Protein AF-A0A2E6ZY36-F1 (afdb_monomer_lite)

Structure (mmCIF, N/CA/C/O backbone):
data_AF-A0A2E6ZY36-F1
#
_entry.id   AF-A0A2E6ZY36-F1
#
loop_
_atom_site.group_PDB
_atom_site.id
_atom_site.type_symbol
_atom_site.label_atom_id
_atom_site.label_alt_id
_atom_site.label_comp_id
_atom_site.label_asym_id
_atom_site.label_entity_id
_atom_site.label_seq_id
_atom_site.pdbx_PDB_ins_code
_atom_site.Cartn_x
_atom_site.Cartn_y
_atom_site.Cartn_z
_atom_site.occupancy
_atom_site.B_iso_or_equiv
_atom_site.auth_seq_id
_atom_site.auth_comp_id
_atom_site.auth_asym_id
_atom_site.auth_atom_id
_atom_site.pdbx_PDB_model_num
ATOM 1 N N . MET A 1 1 ? -19.699 6.845 -15.760 1.00 56.28 1 MET A N 1
ATOM 2 C CA . MET A 1 1 ? -19.419 5.39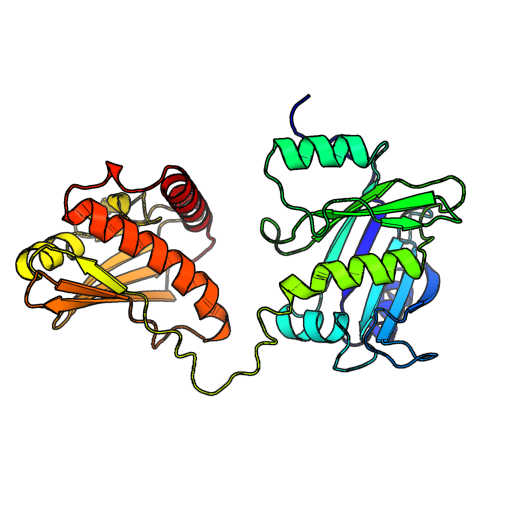9 -15.614 1.00 56.28 1 MET A CA 1
ATOM 3 C C . MET A 1 1 ? -18.779 5.199 -14.251 1.00 56.28 1 MET A C 1
ATOM 5 O O . MET A 1 1 ? -18.124 6.125 -13.799 1.00 56.28 1 MET A O 1
ATOM 9 N N . SER A 1 2 ? -19.031 4.088 -13.564 1.00 78.50 2 SER A N 1
ATOM 10 C CA . SER A 1 2 ? -18.377 3.762 -12.288 1.00 78.50 2 SER A CA 1
ATOM 11 C C . SER A 1 2 ? -17.251 2.755 -12.518 1.00 78.50 2 SER A C 1
ATOM 13 O O . SER A 1 2 ? -17.193 2.137 -13.581 1.00 78.50 2 SER A O 1
ATOM 15 N N . LEU A 1 3 ? -16.396 2.571 -11.509 1.00 86.25 3 LEU A N 1
ATOM 16 C CA . LEU A 1 3 ? -15.510 1.408 -11.393 1.00 86.25 3 LEU A CA 1
ATOM 17 C C . LEU A 1 3 ? -16.273 0.097 -11.714 1.00 86.25 3 LEU A C 1
ATOM 19 O O . LEU A 1 3 ? -17.488 0.038 -11.476 1.00 86.25 3 LEU A O 1
ATOM 23 N N . PRO A 1 4 ? -15.599 -0.952 -12.226 1.00 92.00 4 PRO A N 1
ATOM 24 C CA . PRO A 1 4 ? -14.143 -1.135 -12.332 1.00 92.00 4 PRO A CA 1
ATOM 25 C C . PRO A 1 4 ? -13.473 -0.358 -13.478 1.00 92.00 4 PRO A C 1
ATOM 27 O O . PRO A 1 4 ? -14.119 0.005 -14.460 1.00 92.00 4 PRO A O 1
ATOM 30 N N . LEU A 1 5 ? -12.156 -0.131 -13.363 1.00 94.06 5 LEU A N 1
ATOM 31 C CA . LEU A 1 5 ? -11.350 0.381 -14.477 1.00 94.06 5 LEU A CA 1
ATOM 32 C C . LEU A 1 5 ? -11.315 -0.628 -15.628 1.00 94.06 5 LEU A C 1
ATOM 34 O O . LEU A 1 5 ? -11.238 -1.839 -15.413 1.00 94.06 5 LEU A O 1
ATOM 38 N N . LYS A 1 6 ? -11.293 -0.120 -16.862 1.00 94.44 6 LYS A N 1
ATOM 39 C CA . LYS A 1 6 ? -11.016 -0.934 -18.045 1.00 94.44 6 LYS A CA 1
ATOM 40 C C . LYS A 1 6 ? -9.507 -0.994 -18.273 1.00 94.44 6 LYS A C 1
ATOM 42 O O . LYS A 1 6 ? -8.947 -0.134 -18.946 1.00 94.44 6 LYS A O 1
ATOM 47 N N . LEU A 1 7 ? -8.873 -2.014 -17.706 1.00 96.44 7 LEU A N 1
ATOM 48 C CA . LEU A 1 7 ? -7.453 -2.277 -17.913 1.00 96.44 7 LEU A CA 1
ATOM 49 C C . LEU A 1 7 ? -7.220 -2.982 -19.253 1.00 96.44 7 LEU A C 1
ATOM 51 O O . LEU A 1 7 ? -8.011 -3.827 -19.684 1.00 96.44 7 LEU A O 1
ATOM 55 N N . GLY A 1 8 ? -6.132 -2.606 -19.908 1.00 95.44 8 GLY A N 1
ATOM 56 C CA . GLY A 1 8 ? -5.523 -3.338 -21.003 1.00 95.44 8 GLY A CA 1
ATOM 57 C C . GLY A 1 8 ? -4.640 -4.479 -20.487 1.00 95.44 8 GLY A C 1
ATOM 58 O O . GLY A 1 8 ? -4.797 -4.937 -19.349 1.00 95.44 8 GLY A O 1
ATOM 59 N N . PRO A 1 9 ? -3.724 -4.989 -21.323 1.00 94.44 9 PRO A N 1
ATOM 60 C CA . PRO A 1 9 ? -2.788 -6.012 -20.886 1.00 94.44 9 PRO A CA 1
ATOM 61 C C . PRO A 1 9 ? -1.868 -5.517 -19.758 1.00 94.44 9 PRO A C 1
ATOM 63 O O . PRO A 1 9 ? -1.627 -4.321 -19.600 1.00 94.44 9 PRO A O 1
ATOM 66 N N . LEU A 1 10 ? -1.311 -6.470 -19.003 1.00 95.50 10 LEU A N 1
ATOM 67 C CA . LEU A 1 10 ? -0.110 -6.239 -18.195 1.00 95.50 10 LEU A CA 1
ATOM 68 C C . LEU A 1 10 ? 0.969 -5.633 -19.102 1.00 95.50 10 LEU A C 1
ATOM 70 O O . LEU A 1 10 ? 1.191 -6.186 -20.167 1.00 95.50 10 LEU A O 1
ATOM 74 N N . ASP A 1 11 ? 1.634 -4.557 -18.704 1.00 96.69 11 ASP A N 1
ATOM 75 C CA . ASP A 1 11 ? 2.714 -3.940 -19.486 1.00 96.69 11 ASP A CA 1
ATOM 76 C C . ASP A 1 11 ? 4.080 -4.444 -19.003 1.00 96.69 11 ASP A C 1
ATOM 78 O O . ASP A 1 11 ? 4.848 -5.063 -19.749 1.00 96.69 11 ASP A O 1
ATOM 82 N N . HIS A 1 12 ? 4.345 -4.242 -17.712 1.00 97.50 12 HIS A N 1
ATOM 83 C CA . HIS A 1 12 ? 5.563 -4.674 -17.046 1.00 97.50 12 HIS A CA 1
ATOM 84 C C . HIS A 1 12 ? 5.350 -4.884 -15.546 1.00 97.50 12 HIS A C 1
ATOM 86 O O . HIS A 1 12 ? 4.335 -4.488 -14.972 1.00 97.50 12 HIS A O 1
ATOM 92 N N . TYR A 1 13 ? 6.331 -5.506 -14.901 1.00 97.81 13 TYR A N 1
ATOM 93 C CA . TY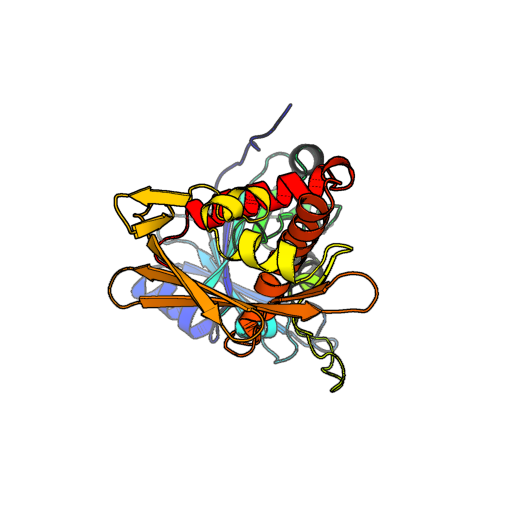R A 1 13 ? 6.475 -5.464 -13.451 1.00 97.81 13 TYR A CA 1
ATOM 94 C C . TYR A 1 13 ? 7.896 -5.043 -13.094 1.00 97.81 13 TYR A C 1
ATOM 96 O O . TYR A 1 13 ? 8.844 -5.326 -13.831 1.00 97.81 13 TYR A O 1
ATOM 104 N N . THR A 1 14 ? 8.035 -4.374 -11.957 1.00 98.44 14 THR A N 1
ATOM 105 C CA . THR A 1 14 ? 9.317 -3.838 -11.502 1.00 98.44 14 THR A CA 1
ATOM 106 C C . THR A 1 14 ? 9.708 -4.469 -10.184 1.00 98.44 14 THR A C 1
ATOM 108 O O . THR A 1 14 ? 8.894 -4.555 -9.263 1.00 98.44 14 THR A O 1
ATOM 111 N N . LEU A 1 15 ? 10.959 -4.904 -10.095 1.00 98.56 15 LEU A N 1
ATOM 112 C CA . LEU A 1 15 ? 11.576 -5.424 -8.885 1.00 98.56 15 LEU A CA 1
ATOM 113 C C . LEU A 1 15 ? 12.537 -4.382 -8.322 1.00 98.56 15 LEU A C 1
ATOM 115 O O . LEU A 1 15 ? 13.289 -3.789 -9.087 1.00 98.56 15 LEU A O 1
ATOM 119 N N . ILE A 1 16 ? 12.564 -4.208 -7.005 1.00 98.12 16 ILE A N 1
ATOM 120 C CA . ILE A 1 16 ? 13.674 -3.540 -6.315 1.00 98.12 16 ILE A CA 1
ATOM 121 C C . ILE A 1 16 ? 14.458 -4.615 -5.565 1.00 98.12 16 ILE A C 1
ATOM 123 O O . ILE A 1 16 ? 13.875 -5.415 -4.830 1.00 98.12 16 ILE A O 1
ATOM 127 N N . VAL A 1 17 ? 15.769 -4.668 -5.797 1.00 97.19 17 VAL A N 1
ATOM 128 C CA . VAL A 1 17 ? 16.670 -5.705 -5.277 1.00 97.19 17 VAL A CA 1
ATOM 129 C C . VAL A 1 17 ? 18.012 -5.109 -4.852 1.00 97.19 17 VAL A C 1
ATOM 131 O O . VAL A 1 17 ? 18.346 -3.989 -5.227 1.00 97.19 17 VAL A O 1
ATOM 134 N N . GLU A 1 18 ? 18.779 -5.877 -4.079 1.00 89.69 18 GLU A N 1
ATOM 135 C CA . GLU A 1 18 ? 20.106 -5.472 -3.594 1.00 89.69 18 GLU A CA 1
ATOM 136 C C . GLU A 1 18 ? 21.182 -5.506 -4.695 1.00 89.69 18 GLU A C 1
ATOM 138 O O . GLU A 1 18 ? 21.993 -4.594 -4.777 1.00 89.69 18 GLU A O 1
ATOM 143 N N . ASP A 1 19 ? 21.164 -6.522 -5.570 1.00 91.56 19 ASP A N 1
ATOM 144 C CA . ASP A 1 19 ? 22.065 -6.642 -6.729 1.00 91.56 19 ASP A CA 1
ATOM 145 C C . ASP A 1 19 ? 21.233 -6.911 -7.994 1.00 91.56 19 ASP A C 1
ATOM 147 O O . ASP A 1 19 ? 20.797 -8.044 -8.272 1.00 91.56 19 ASP A O 1
ATOM 151 N N . ALA A 1 20 ? 20.982 -5.855 -8.774 1.00 95.44 20 ALA A N 1
ATOM 152 C CA . ALA A 1 20 ? 20.201 -5.945 -10.003 1.00 95.44 20 ALA A CA 1
ATOM 153 C C . ALA A 1 20 ? 20.919 -6.775 -11.064 1.00 95.44 20 ALA A C 1
ATOM 155 O O . ALA A 1 20 ? 20.267 -7.474 -11.842 1.00 95.44 20 ALA A O 1
ATOM 156 N N . ARG A 1 21 ? 22.256 -6.765 -11.084 1.00 92.00 21 ARG A N 1
ATOM 157 C CA . ARG A 1 21 ? 23.035 -7.523 -12.063 1.00 92.00 21 ARG A CA 1
ATOM 158 C C . ARG A 1 21 ? 22.962 -9.021 -11.787 1.00 92.00 21 ARG A C 1
ATOM 160 O O . ARG A 1 21 ? 22.796 -9.795 -12.728 1.00 92.00 21 ARG A O 1
ATOM 167 N N . ALA A 1 22 ? 23.109 -9.453 -10.538 1.00 90.31 22 ALA A N 1
ATOM 168 C CA . ALA A 1 22 ? 22.973 -10.856 -10.157 1.00 90.31 22 ALA A CA 1
ATOM 169 C C . ALA A 1 22 ? 21.550 -11.361 -10.406 1.00 90.31 22 ALA A C 1
ATOM 171 O O . ALA A 1 22 ? 21.375 -12.431 -10.993 1.00 90.31 22 ALA A O 1
ATOM 172 N N . THR A 1 23 ? 20.548 -10.558 -10.046 1.00 97.50 23 THR A N 1
ATOM 173 C CA . THR A 1 23 ? 19.139 -10.877 -10.297 1.00 97.50 23 THR A CA 1
ATOM 174 C C . THR A 1 23 ? 18.854 -10.978 -11.797 1.00 97.50 23 THR A C 1
ATOM 176 O O . THR A 1 23 ? 18.216 -11.938 -12.230 1.00 97.50 23 THR A O 1
ATOM 179 N N . ALA A 1 24 ? 19.368 -10.050 -12.612 1.00 95.44 24 ALA A N 1
ATOM 180 C CA . ALA A 1 24 ? 19.223 -10.095 -14.066 1.00 95.44 24 ALA A CA 1
ATOM 181 C C . ALA A 1 24 ? 19.890 -11.335 -14.676 1.00 95.44 24 ALA A C 1
ATOM 183 O O . ALA A 1 24 ? 19.240 -12.043 -15.439 1.00 95.44 24 ALA A O 1
ATOM 184 N N . ARG A 1 25 ? 21.123 -11.676 -14.268 1.00 95.81 25 ARG A N 1
ATOM 185 C CA . ARG A 1 25 ? 21.790 -12.911 -14.723 1.00 95.81 25 ARG A CA 1
ATOM 186 C C . ARG A 1 25 ? 20.964 -14.155 -14.422 1.00 95.81 25 ARG A C 1
ATOM 188 O O . ARG A 1 25 ? 20.845 -15.011 -15.284 1.00 95.81 25 ARG A O 1
ATOM 195 N N . PHE A 1 26 ? 20.363 -14.251 -13.235 1.00 97.38 26 PHE A N 1
ATOM 196 C CA . PHE A 1 26 ? 19.491 -15.381 -12.912 1.00 97.38 26 PHE A CA 1
ATOM 197 C C . PHE A 1 26 ? 18.280 -15.455 -13.856 1.00 97.38 26 PHE A C 1
ATOM 199 O O . PHE A 1 26 ? 17.961 -16.526 -14.371 1.00 97.38 26 PHE A O 1
ATOM 206 N N . HIS A 1 27 ? 17.630 -14.320 -14.130 1.00 97.50 27 HIS A N 1
ATOM 207 C CA . HIS A 1 27 ? 16.517 -14.274 -15.080 1.00 97.50 27 HIS A CA 1
ATOM 208 C C . HIS A 1 27 ? 16.956 -14.696 -16.489 1.00 97.50 27 HIS A C 1
ATOM 210 O O . HIS A 1 27 ? 16.233 -15.431 -17.155 1.00 97.50 27 HIS A O 1
ATOM 216 N N . GLU A 1 28 ? 18.136 -14.272 -16.933 1.00 95.19 28 GLU A N 1
ATOM 217 C CA . GLU A 1 28 ? 18.670 -14.605 -18.254 1.00 95.19 28 GLU A CA 1
ATOM 218 C C . GLU A 1 28 ? 19.086 -16.081 -18.359 1.00 95.19 28 GLU A C 1
ATOM 220 O O . GLU A 1 28 ? 18.610 -16.807 -19.230 1.00 95.19 28 GLU A O 1
ATOM 225 N N . GLU A 1 29 ? 19.943 -16.545 -17.452 1.00 96.75 29 GLU A N 1
ATOM 226 C CA . GLU A 1 29 ? 20.603 -17.852 -17.532 1.00 96.75 29 GLU A CA 1
ATOM 227 C C . GLU A 1 29 ? 19.704 -19.007 -17.078 1.00 96.75 29 GLU A C 1
ATOM 229 O O . GLU A 1 29 ? 19.807 -20.112 -17.611 1.00 96.75 29 GLU A O 1
ATOM 234 N N . VAL A 1 30 ? 18.830 -18.768 -16.094 1.00 97.50 30 VAL A N 1
ATOM 235 C CA . VAL A 1 30 ? 17.992 -19.817 -15.489 1.00 97.50 30 VAL A CA 1
ATOM 236 C C . VAL A 1 30 ? 16.564 -19.757 -16.011 1.00 97.50 30 VAL A C 1
ATOM 238 O O . VAL A 1 30 ? 15.974 -20.798 -16.292 1.00 97.50 30 VAL A O 1
ATOM 241 N N . LEU A 1 31 ? 16.001 -18.553 -16.143 1.00 96.00 31 LEU A N 1
ATOM 242 C CA . LEU A 1 31 ? 14.601 -18.378 -16.540 1.00 96.00 31 LEU A CA 1
ATOM 243 C C . LEU A 1 31 ? 14.422 -18.086 -18.038 1.00 96.00 31 LEU A C 1
ATOM 245 O O . LEU A 1 31 ? 13.289 -18.093 -18.508 1.00 96.00 31 LEU A O 1
ATOM 249 N N . GLY A 1 32 ? 15.502 -17.850 -18.790 1.00 96.94 32 GLY A N 1
ATOM 250 C CA . GLY A 1 32 ? 15.462 -17.622 -20.239 1.00 96.94 32 GLY A CA 1
ATOM 251 C C . GLY A 1 32 ? 14.989 -16.227 -20.662 1.00 96.94 32 GLY A C 1
ATOM 252 O O . GLY A 1 32 ? 14.575 -16.037 -21.807 1.00 96.94 32 GLY A O 1
ATOM 253 N N . PHE A 1 33 ? 15.001 -15.248 -19.754 1.00 97.00 33 PHE A N 1
ATOM 254 C CA . PHE A 1 33 ? 14.676 -13.863 -20.091 1.00 97.00 33 PHE A CA 1
ATOM 255 C C . PHE A 1 33 ? 15.739 -13.288 -21.025 1.00 97.00 33 PHE A C 1
ATOM 257 O O . PHE A 1 33 ? 16.907 -13.670 -20.992 1.00 97.00 33 PHE A O 1
ATOM 264 N N . ARG A 1 34 ? 15.340 -12.335 -21.866 1.00 94.38 34 ARG A N 1
ATOM 265 C CA . ARG A 1 34 ? 16.238 -11.742 -22.861 1.00 94.38 34 ARG A CA 1
ATOM 266 C C . ARG A 1 34 ? 16.555 -10.299 -22.487 1.00 94.38 34 ARG A C 1
ATOM 268 O O . ARG A 1 34 ? 15.619 -9.506 -22.355 1.00 94.38 34 ARG A O 1
ATOM 275 N N . PRO A 1 35 ? 17.833 -9.917 -22.331 1.00 92.44 35 PRO A N 1
ATOM 276 C CA . PRO A 1 35 ? 18.175 -8.547 -21.987 1.00 92.44 35 PRO A CA 1
ATOM 277 C C . PRO A 1 35 ? 17.770 -7.597 -23.112 1.00 92.44 35 PRO A C 1
ATOM 279 O O . PRO A 1 35 ? 18.054 -7.837 -24.283 1.00 92.44 35 PRO A O 1
ATOM 282 N N . SER A 1 36 ? 17.096 -6.505 -22.750 1.00 89.88 36 SER A N 1
ATOM 283 C CA . SER A 1 36 ? 16.666 -5.477 -23.700 1.00 89.88 36 SER A CA 1
ATOM 284 C C . SER A 1 36 ? 17.436 -4.177 -23.514 1.00 89.88 36 SER A C 1
ATOM 286 O O . SER A 1 36 ? 17.870 -3.578 -24.496 1.00 89.88 36 SER A O 1
ATOM 288 N N . ARG A 1 37 ? 17.575 -3.690 -22.275 1.00 89.94 37 ARG A N 1
ATOM 289 C CA . ARG A 1 37 ? 18.269 -2.426 -21.997 1.00 89.94 37 ARG A CA 1
ATOM 290 C C . ARG A 1 37 ? 18.811 -2.388 -20.575 1.00 89.94 37 ARG A C 1
ATOM 292 O O . ARG A 1 37 ? 18.154 -2.855 -19.656 1.00 89.94 37 ARG A O 1
ATOM 299 N N . ILE A 1 38 ? 19.964 -1.749 -20.400 1.00 91.88 38 ILE A N 1
ATOM 300 C CA . ILE A 1 38 ? 20.420 -1.261 -19.097 1.00 91.88 38 ILE A CA 1
ATOM 301 C C . ILE A 1 38 ? 20.266 0.254 -19.093 1.00 91.88 38 ILE A C 1
ATOM 303 O O . ILE A 1 38 ? 20.679 0.921 -20.044 1.00 91.88 38 ILE A O 1
ATOM 307 N N . GLN A 1 39 ? 19.664 0.800 -18.045 1.00 93.06 39 GLN A N 1
ATOM 308 C CA . GLN A 1 39 ? 19.382 2.224 -17.955 1.00 93.06 39 GLN A CA 1
ATOM 309 C C . GLN A 1 39 ? 19.769 2.773 -16.595 1.00 93.06 39 GLN A C 1
ATOM 311 O O . GLN A 1 39 ? 19.306 2.290 -15.566 1.00 93.06 39 GLN A O 1
ATOM 316 N N . LYS A 1 40 ? 20.605 3.810 -16.613 1.00 93.31 40 LYS A N 1
ATOM 317 C CA . LYS A 1 40 ? 20.932 4.591 -15.428 1.00 93.31 40 LYS A CA 1
ATOM 318 C C . LYS A 1 40 ? 20.115 5.873 -15.428 1.00 93.31 40 LYS A C 1
ATOM 320 O O . LYS A 1 40 ? 20.013 6.539 -16.463 1.00 93.31 40 LYS A O 1
ATOM 325 N N . VAL A 1 41 ? 19.536 6.192 -14.282 1.00 94.00 41 VAL A N 1
ATOM 326 C CA . VAL A 1 41 ? 18.699 7.376 -14.086 1.00 94.00 41 VAL A CA 1
ATOM 327 C C . VAL A 1 41 ? 19.231 8.132 -12.876 1.00 94.00 41 VAL A C 1
ATOM 329 O O . VAL A 1 41 ? 19.785 7.536 -11.953 1.00 94.00 41 VAL A O 1
ATOM 332 N N . ASN A 1 42 ? 19.134 9.455 -12.938 1.00 93.62 42 ASN A N 1
ATOM 333 C CA . ASN A 1 42 ? 19.273 10.312 -11.774 1.00 93.62 42 ASN A CA 1
ATOM 334 C C . ASN A 1 42 ? 17.860 10.748 -11.385 1.00 93.62 42 ASN A C 1
ATOM 336 O O . ASN A 1 42 ? 17.251 11.548 -12.096 1.00 93.62 42 ASN A O 1
ATOM 340 N N . ALA A 1 43 ? 17.321 10.143 -10.332 1.00 91.06 43 ALA A N 1
ATOM 341 C CA . ALA A 1 43 ? 15.990 10.418 -9.813 1.00 91.06 43 ALA A CA 1
ATOM 342 C C . ALA A 1 43 ? 15.952 11.682 -8.938 1.00 91.06 43 ALA A C 1
ATOM 344 O O . ALA A 1 43 ? 14.870 12.212 -8.703 1.00 91.06 43 ALA A O 1
ATOM 345 N N . GLY A 1 44 ? 17.112 12.210 -8.532 1.00 86.81 44 GLY A N 1
ATOM 346 C CA . GLY A 1 44 ? 17.233 13.512 -7.873 1.00 86.81 44 GLY A CA 1
ATOM 347 C C . GLY A 1 44 ? 18.240 13.559 -6.727 1.00 86.81 44 GLY A C 1
ATOM 348 O O . GLY A 1 44 ? 18.478 14.636 -6.188 1.00 86.81 44 GLY A O 1
ATOM 349 N N . THR A 1 45 ? 18.839 12.426 -6.351 1.00 88.25 45 THR A N 1
ATOM 350 C CA . THR A 1 45 ? 19.726 12.328 -5.174 1.00 88.25 45 THR A CA 1
ATOM 351 C C . THR A 1 45 ? 21.208 12.257 -5.538 1.00 88.25 45 THR A C 1
ATOM 353 O O . THR A 1 45 ? 22.069 12.537 -4.706 1.00 88.25 45 THR A O 1
ATOM 356 N N . ALA A 1 46 ? 21.535 11.941 -6.794 1.00 87.31 46 ALA A N 1
ATOM 357 C CA . ALA A 1 46 ? 22.908 11.993 -7.285 1.00 87.31 46 ALA A CA 1
ATOM 358 C C . ALA A 1 46 ? 23.278 13.404 -7.794 1.00 87.31 46 ALA A C 1
ATOM 360 O O . ALA A 1 46 ? 22.438 14.092 -8.382 1.00 87.31 46 ALA A O 1
ATOM 361 N N . PRO A 1 47 ? 24.548 13.839 -7.657 1.00 84.31 47 PRO A N 1
ATOM 362 C CA . PRO A 1 47 ? 25.006 15.112 -8.211 1.00 84.31 47 PRO A CA 1
ATOM 363 C C . PRO A 1 47 ? 24.861 15.147 -9.738 1.00 84.31 47 PRO A C 1
ATOM 365 O O . PRO A 1 47 ? 24.774 14.108 -10.397 1.00 84.31 47 PRO A O 1
ATOM 368 N N . THR A 1 48 ? 24.885 16.347 -10.323 1.00 87.38 48 THR A N 1
ATOM 369 C CA . THR A 1 48 ? 24.805 16.541 -11.779 1.00 87.38 48 THR A CA 1
ATOM 370 C C . THR A 1 48 ? 25.818 15.661 -12.520 1.00 87.38 48 THR A C 1
ATOM 372 O O . THR A 1 48 ? 27.020 15.743 -12.275 1.00 87.38 48 THR A O 1
ATOM 375 N N . GLY A 1 49 ? 25.330 14.824 -13.441 1.00 85.50 49 GLY A N 1
ATOM 376 C CA . GLY A 1 49 ? 26.141 13.858 -14.196 1.00 85.50 49 GLY A CA 1
ATOM 377 C C . GLY A 1 49 ? 26.331 12.492 -13.519 1.00 85.50 49 GLY A C 1
ATOM 378 O O . GLY A 1 49 ? 26.847 11.574 -14.154 1.00 85.50 49 GLY A O 1
ATOM 379 N N . GLY A 1 50 ? 25.899 12.340 -12.266 1.00 91.75 50 GLY A N 1
ATOM 380 C CA . GLY A 1 50 ? 25.798 11.066 -11.556 1.00 91.75 50 GLY A CA 1
ATOM 381 C C . GLY A 1 50 ? 24.449 10.372 -11.763 1.00 91.75 50 GLY A C 1
ATOM 382 O O . GLY A 1 50 ? 23.539 10.923 -12.382 1.00 91.75 50 GLY A O 1
ATOM 383 N N . PHE A 1 51 ? 24.332 9.160 -11.218 1.00 93.62 51 PHE A N 1
ATOM 384 C CA . PHE A 1 51 ? 23.132 8.323 -11.256 1.00 93.62 51 PHE A CA 1
ATOM 385 C C . PHE A 1 51 ? 22.917 7.687 -9.883 1.00 93.62 51 PHE A C 1
ATOM 387 O O . PHE A 1 51 ? 23.884 7.252 -9.262 1.00 93.62 51 PHE A O 1
ATOM 394 N N . ASP A 1 52 ? 21.668 7.604 -9.443 1.00 93.88 52 ASP A N 1
ATOM 395 C CA . ASP A 1 52 ? 21.245 6.999 -8.173 1.00 93.88 52 ASP A CA 1
ATOM 396 C C . ASP A 1 52 ? 20.359 5.756 -8.387 1.00 93.88 52 ASP A C 1
ATOM 398 O O . ASP A 1 52 ? 19.974 5.091 -7.427 1.00 93.88 52 ASP A O 1
ATOM 402 N N . MET A 1 53 ? 20.076 5.402 -9.643 1.00 95.75 53 MET A N 1
ATOM 403 C CA . MET A 1 53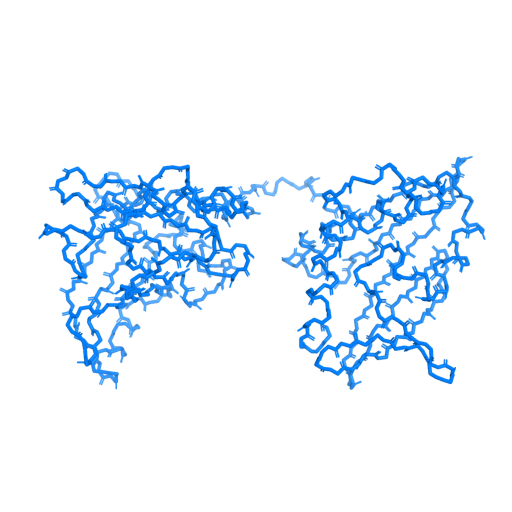 ? 19.221 4.285 -10.036 1.00 95.75 53 MET A CA 1
ATOM 404 C C . MET A 1 53 ? 19.832 3.526 -11.214 1.00 95.75 53 MET A C 1
ATOM 406 O O . MET A 1 53 ? 20.221 4.123 -12.225 1.00 95.75 53 MET A O 1
ATOM 410 N N . LEU A 1 54 ? 19.853 2.199 -11.115 1.00 96.62 54 LEU A N 1
ATOM 411 C CA . LEU A 1 54 ? 20.201 1.275 -12.189 1.00 96.62 54 LEU A CA 1
ATOM 412 C C . LEU A 1 54 ? 19.012 0.369 -12.492 1.00 96.62 54 LEU A C 1
ATOM 414 O O . LEU A 1 54 ? 18.433 -0.211 -11.584 1.00 96.62 54 LEU A O 1
ATOM 418 N N . ASN A 1 55 ? 18.689 0.205 -13.772 1.00 97.00 55 ASN A N 1
ATOM 419 C CA . ASN A 1 55 ? 17.637 -0.690 -14.236 1.00 97.00 55 ASN A CA 1
ATOM 420 C C . ASN A 1 55 ? 18.172 -1.676 -15.266 1.00 97.00 55 ASN A C 1
ATOM 422 O O . ASN A 1 55 ? 18.790 -1.265 -16.251 1.00 97.00 55 ASN A O 1
ATOM 426 N N . HIS A 1 56 ? 17.849 -2.950 -15.084 1.00 97.00 56 HIS A N 1
ATOM 427 C CA . HIS A 1 56 ? 17.942 -3.990 -16.099 1.00 97.00 56 HIS A CA 1
ATOM 428 C C . HIS A 1 56 ? 16.538 -4.289 -16.629 1.00 97.00 56 HIS A C 1
ATOM 430 O O . HIS A 1 56 ? 15.704 -4.847 -15.923 1.00 97.00 56 HIS A O 1
ATOM 436 N N . VAL A 1 57 ? 16.274 -3.909 -17.876 1.00 95.75 57 VAL A N 1
ATOM 437 C CA . VAL A 1 57 ? 15.017 -4.199 -18.572 1.00 95.75 57 VAL A CA 1
ATOM 438 C C . VAL A 1 57 ? 15.196 -5.480 -19.372 1.00 95.75 57 VAL A C 1
ATOM 440 O O . VAL A 1 57 ? 16.006 -5.515 -20.307 1.00 95.75 57 VAL A O 1
ATOM 443 N N . LEU A 1 58 ? 14.431 -6.513 -19.032 1.00 95.38 58 LEU A N 1
ATOM 444 C CA . LEU A 1 58 ? 14.481 -7.823 -19.680 1.00 95.38 58 LEU A CA 1
ATOM 445 C C . LEU A 1 58 ? 13.109 -8.178 -20.260 1.00 95.38 58 LEU A C 1
ATOM 447 O O . LEU A 1 58 ? 12.087 -7.920 -19.631 1.00 95.38 58 LEU A O 1
ATOM 451 N N . ARG A 1 59 ? 13.078 -8.795 -21.441 1.00 94.44 59 ARG A N 1
ATOM 452 C CA . ARG A 1 59 ? 11.862 -9.368 -22.033 1.00 94.44 59 ARG A CA 1
ATOM 453 C C . ARG A 1 59 ? 11.621 -10.761 -21.482 1.00 94.44 59 ARG A C 1
ATOM 455 O O . ARG A 1 59 ? 12.573 -11.520 -21.281 1.00 94.44 59 ARG A O 1
ATOM 462 N N . LEU A 1 60 ? 10.352 -11.094 -21.276 1.00 94.19 60 LEU A N 1
ATOM 463 C CA . LEU A 1 60 ? 9.959 -12.441 -20.874 1.00 94.19 60 LEU A CA 1
ATOM 464 C C . LEU A 1 60 ? 10.348 -13.463 -21.968 1.00 94.19 60 LEU A C 1
ATOM 466 O O . LEU A 1 60 ? 10.411 -13.103 -23.150 1.00 94.19 60 LEU A O 1
ATOM 470 N N . PRO A 1 61 ? 10.585 -14.739 -21.611 1.00 93.25 61 PRO A N 1
ATOM 471 C CA . PRO A 1 61 ? 10.983 -15.768 -22.575 1.00 93.25 61 PRO A CA 1
ATOM 472 C C . PRO A 1 61 ? 9.986 -15.898 -23.736 1.00 93.25 61 PRO A C 1
ATOM 474 O O . PRO A 1 61 ? 10.377 -15.812 -24.898 1.00 93.25 61 PRO A O 1
ATOM 477 N N . ASP A 1 62 ? 8.692 -15.964 -23.409 1.00 89.44 62 ASP A N 1
ATOM 478 C CA . ASP A 1 62 ? 7.602 -16.188 -24.368 1.00 89.44 62 ASP A CA 1
ATOM 479 C C . ASP A 1 62 ? 6.856 -14.901 -24.771 1.00 89.44 62 ASP A C 1
ATOM 481 O O . ASP A 1 62 ? 5.719 -14.950 -25.242 1.00 89.44 62 ASP A O 1
ATOM 485 N N . SER A 1 63 ? 7.453 -13.718 -24.571 1.00 88.69 63 SER A N 1
ATOM 486 C CA . SER A 1 63 ? 6.825 -12.455 -24.977 1.00 88.69 63 SER A CA 1
ATOM 487 C C . SER A 1 63 ? 7.829 -11.383 -25.385 1.00 88.69 63 SER A C 1
ATOM 489 O O . SER A 1 63 ? 8.755 -11.058 -24.648 1.00 88.69 63 SER A O 1
ATOM 491 N N . GLU A 1 64 ? 7.597 -10.773 -26.547 1.00 82.94 64 GLU A N 1
ATOM 492 C CA . GLU A 1 64 ? 8.341 -9.587 -26.993 1.00 82.94 64 GLU A CA 1
ATOM 493 C C . GLU A 1 64 ? 7.808 -8.290 -26.380 1.00 82.94 64 GLU A C 1
ATOM 495 O O . GLU A 1 64 ? 8.514 -7.284 -26.326 1.00 82.94 64 GLU A O 1
ATOM 500 N N . GLU A 1 65 ? 6.560 -8.298 -25.918 1.00 87.25 65 GLU A N 1
ATOM 501 C CA . GLU A 1 65 ? 5.825 -7.097 -25.527 1.00 87.25 65 GLU A CA 1
ATOM 502 C C . GLU A 1 65 ? 5.667 -6.953 -24.013 1.00 87.25 65 GLU A C 1
ATOM 504 O O . GLU A 1 65 ? 4.957 -6.059 -23.555 1.00 87.25 65 GLU A O 1
ATOM 509 N N . ARG A 1 66 ? 6.267 -7.839 -23.220 1.00 91.81 66 ARG A N 1
ATOM 510 C CA . ARG A 1 66 ? 6.208 -7.788 -21.757 1.00 91.81 66 ARG A CA 1
ATOM 511 C C . ARG A 1 66 ? 7.612 -7.790 -21.208 1.00 91.81 66 ARG A C 1
ATOM 513 O O . ARG A 1 66 ? 8.457 -8.573 -21.652 1.00 91.81 66 ARG A O 1
ATOM 520 N N . VAL A 1 67 ? 7.845 -6.923 -20.234 1.00 95.44 67 VAL A N 1
ATOM 521 C CA . VAL A 1 67 ? 9.165 -6.773 -19.633 1.00 95.44 67 VAL A CA 1
ATOM 522 C C . VAL A 1 67 ? 9.113 -6.859 -18.118 1.00 95.44 67 VAL A C 1
ATOM 524 O O . VAL A 1 67 ? 8.101 -6.562 -17.487 1.00 95.44 67 VAL A O 1
ATOM 527 N N . VAL A 1 68 ? 10.244 -7.247 -17.545 1.00 97.62 68 VAL A N 1
ATOM 528 C CA . VAL A 1 68 ? 10.579 -6.982 -16.151 1.00 97.62 68 VAL A CA 1
ATOM 529 C C . VAL A 1 68 ? 11.608 -5.864 -16.107 1.00 97.62 68 VAL A C 1
ATOM 531 O O . VAL A 1 68 ? 12.532 -5.832 -16.925 1.00 97.62 68 VAL A O 1
ATOM 534 N N . VAL A 1 69 ? 11.454 -4.955 -15.152 1.00 98.19 69 VAL A N 1
ATOM 535 C CA . VAL A 1 69 ? 12.459 -3.942 -14.828 1.00 98.19 69 VAL A CA 1
ATOM 536 C C . VAL A 1 69 ? 13.056 -4.299 -13.472 1.00 98.19 69 VAL A C 1
ATOM 538 O O . VAL A 1 69 ? 12.368 -4.292 -12.461 1.00 98.19 69 VAL A O 1
ATOM 541 N N . ILE A 1 70 ? 14.329 -4.676 -13.445 1.00 98.56 70 ILE A N 1
ATOM 542 C CA . ILE A 1 70 ? 15.042 -5.015 -12.211 1.00 98.56 70 ILE A CA 1
ATOM 543 C C . ILE A 1 70 ? 15.852 -3.794 -11.797 1.00 98.56 70 ILE A C 1
ATOM 545 O O . ILE A 1 70 ? 16.777 -3.400 -12.510 1.00 98.56 70 ILE A O 1
ATOM 549 N N . THR A 1 71 ? 15.493 -3.204 -10.665 1.00 98.56 71 THR A N 1
ATOM 550 C CA . THR A 1 71 ? 16.004 -1.923 -10.188 1.00 98.56 71 THR A CA 1
ATOM 551 C C . THR A 1 71 ? 16.890 -2.096 -8.956 1.00 98.56 71 THR A C 1
ATOM 553 O O . THR A 1 71 ? 16.553 -2.830 -8.029 1.00 98.56 71 THR A O 1
ATOM 556 N N . GLU A 1 72 ? 17.999 -1.364 -8.937 1.00 96.94 72 GLU A N 1
ATOM 557 C CA . GLU A 1 72 ? 18.925 -1.227 -7.809 1.00 96.94 72 GLU A CA 1
ATOM 558 C C . GLU A 1 72 ? 19.197 0.265 -7.567 1.00 96.94 72 GLU A C 1
ATOM 560 O O . GLU A 1 72 ? 19.362 1.044 -8.516 1.00 96.94 72 GLU A O 1
ATOM 565 N N . GLY A 1 73 ? 19.230 0.669 -6.296 1.00 96.50 73 GLY A N 1
ATOM 566 C CA . GLY A 1 73 ? 19.690 1.997 -5.900 1.00 96.50 73 GLY A CA 1
ATOM 567 C C . GLY A 1 73 ? 21.218 2.049 -5.863 1.00 96.50 73 GLY A C 1
ATOM 568 O O . GLY A 1 73 ? 21.858 1.183 -5.280 1.00 96.50 73 GLY A O 1
ATOM 569 N N . LEU A 1 74 ? 21.817 3.059 -6.495 1.00 91.31 74 LEU A N 1
ATOM 570 C CA . LEU A 1 74 ? 23.279 3.163 -6.650 1.00 91.31 74 LEU A CA 1
ATOM 571 C C . LEU A 1 74 ? 23.978 3.929 -5.515 1.00 91.31 74 LEU A C 1
ATOM 573 O O . LEU A 1 74 ? 25.206 4.005 -5.481 1.00 91.31 74 LEU A O 1
ATOM 577 N N . THR A 1 75 ? 23.205 4.531 -4.616 1.00 89.00 75 THR A N 1
ATOM 578 C CA . THR A 1 75 ? 23.669 5.302 -3.455 1.00 89.00 75 THR A CA 1
ATOM 579 C C . THR A 1 75 ? 22.761 5.017 -2.263 1.00 89.00 75 THR A C 1
ATOM 581 O O . THR A 1 75 ? 21.613 4.620 -2.451 1.00 89.00 75 THR A O 1
ATOM 584 N N . GLU A 1 76 ? 23.237 5.229 -1.036 1.00 82.19 76 GLU A N 1
ATOM 585 C CA . GLU A 1 76 ? 22.419 5.036 0.177 1.00 82.19 76 GLU A CA 1
ATOM 586 C C . GLU A 1 76 ? 21.208 5.983 0.214 1.00 82.19 76 GLU A C 1
ATOM 588 O O . GLU A 1 76 ? 20.102 5.555 0.531 1.00 82.19 76 GLU A O 1
ATOM 593 N N . GLU A 1 77 ? 21.399 7.229 -0.228 1.00 85.38 77 GLU A N 1
ATOM 594 C CA . GLU A 1 77 ? 20.350 8.258 -0.313 1.00 85.38 77 GLU A CA 1
ATOM 595 C C . GLU A 1 77 ? 19.321 8.002 -1.419 1.00 85.38 77 GLU A C 1
ATOM 597 O O . GLU A 1 77 ? 18.275 8.651 -1.462 1.00 85.38 77 GLU A O 1
ATOM 602 N N . SER A 1 78 ? 19.606 7.069 -2.333 1.00 92.88 78 SER A N 1
ATOM 603 C CA . SER A 1 78 ? 18.695 6.734 -3.418 1.00 92.88 78 SER A CA 1
ATOM 604 C C . SER A 1 78 ? 17.347 6.302 -2.861 1.00 92.88 78 SER A C 1
ATOM 606 O O . SER A 1 78 ? 17.254 5.426 -1.996 1.00 92.88 78 SER A O 1
ATOM 608 N N . ILE A 1 79 ? 16.281 6.851 -3.436 1.00 91.62 79 ILE A N 1
ATOM 609 C CA . ILE A 1 79 ? 14.912 6.485 -3.082 1.00 91.62 79 ILE A CA 1
ATOM 610 C C . ILE A 1 79 ? 14.665 4.971 -3.197 1.00 91.62 79 ILE A C 1
ATOM 612 O O . ILE A 1 79 ? 13.905 4.402 -2.418 1.00 91.62 79 ILE A O 1
ATOM 616 N N . PHE A 1 80 ? 15.365 4.298 -4.114 1.00 94.81 80 PHE A N 1
ATOM 617 C CA . PHE A 1 80 ? 15.280 2.854 -4.316 1.00 94.81 80 PHE A CA 1
ATOM 618 C C . PHE A 1 80 ? 16.019 2.069 -3.227 1.00 94.81 80 PHE A C 1
ATOM 620 O O . PHE A 1 80 ? 15.505 1.054 -2.764 1.00 94.81 80 PHE A O 1
ATOM 627 N N . SER A 1 81 ? 17.177 2.556 -2.768 1.00 91.19 81 SER A N 1
ATOM 628 C CA . SER A 1 81 ? 17.910 1.971 -1.634 1.00 91.19 81 SER A CA 1
ATOM 629 C C . SER A 1 81 ? 17.114 2.103 -0.341 1.00 91.19 81 SER A C 1
ATOM 631 O O . SER A 1 81 ? 16.962 1.136 0.402 1.00 91.19 81 SER A O 1
ATOM 633 N N . ARG A 1 82 ? 16.530 3.278 -0.099 1.00 90.44 82 ARG A N 1
ATOM 634 C CA . ARG A 1 82 ? 15.667 3.520 1.062 1.00 90.44 82 ARG A CA 1
ATOM 635 C C . ARG A 1 82 ? 14.388 2.690 1.012 1.00 90.44 82 ARG A C 1
ATOM 637 O O . ARG A 1 82 ? 13.993 2.110 2.022 1.00 90.44 82 ARG A O 1
ATOM 644 N N . TYR A 1 83 ? 13.779 2.558 -0.168 1.00 91.94 83 TYR A N 1
ATOM 645 C CA . TYR A 1 83 ? 12.644 1.658 -0.370 1.00 91.94 83 TYR A CA 1
ATOM 646 C C . TYR A 1 83 ? 13.011 0.205 -0.051 1.00 91.94 83 TYR A C 1
ATOM 648 O O . TYR A 1 83 ? 12.280 -0.459 0.683 1.00 91.94 83 TYR A O 1
ATOM 656 N N . LEU A 1 84 ? 14.154 -0.273 -0.555 1.00 89.25 84 LEU A N 1
ATOM 657 C CA . LEU A 1 84 ? 14.667 -1.616 -0.279 1.00 89.25 84 LEU A CA 1
ATOM 658 C C . LEU A 1 84 ? 14.880 -1.845 1.225 1.00 89.25 84 LEU A C 1
ATOM 660 O O . LEU A 1 84 ? 14.486 -2.886 1.740 1.00 89.25 84 LEU A O 1
ATOM 664 N N . GLN A 1 85 ? 15.462 -0.878 1.939 1.00 84.94 85 GLN A N 1
ATOM 665 C CA . GLN A 1 85 ? 15.677 -0.972 3.387 1.00 84.94 85 GLN A CA 1
ATOM 666 C C . GLN A 1 85 ? 14.359 -1.045 4.169 1.00 84.94 85 GLN A C 1
ATOM 668 O O . GLN A 1 85 ? 14.257 -1.801 5.132 1.00 84.94 85 GLN A O 1
ATOM 673 N N . GLN A 1 86 ? 13.349 -0.274 3.758 1.00 85.44 86 GLN A N 1
ATOM 674 C CA . GLN A 1 86 ? 12.074 -0.201 4.468 1.00 85.44 86 GLN A CA 1
ATOM 675 C C . GLN A 1 86 ? 11.152 -1.394 4.182 1.00 85.44 86 GLN A C 1
ATOM 677 O O . GLN A 1 86 ? 10.438 -1.842 5.078 1.00 85.44 86 GLN A O 1
ATOM 682 N N . TYR A 1 87 ? 11.130 -1.892 2.944 1.00 85.88 87 TYR A N 1
ATOM 683 C CA . TYR A 1 87 ? 10.142 -2.882 2.498 1.00 85.88 87 TYR A CA 1
ATOM 684 C C . TYR A 1 87 ? 10.743 -4.234 2.095 1.00 85.88 87 TYR A C 1
ATOM 686 O O . TYR A 1 87 ? 9.995 -5.183 1.860 1.00 85.88 87 TYR A O 1
ATOM 694 N N . GLY A 1 88 ? 12.071 -4.347 2.061 1.00 91.69 88 GLY A N 1
ATOM 695 C CA . GLY A 1 88 ? 12.776 -5.534 1.591 1.00 91.69 88 GLY A CA 1
ATOM 696 C C . GLY A 1 88 ? 12.768 -5.679 0.062 1.00 91.69 88 GLY A C 1
ATOM 697 O O . GLY A 1 88 ? 12.135 -4.892 -0.650 1.00 91.69 88 GLY A O 1
ATOM 698 N N . PRO A 1 89 ? 13.499 -6.675 -0.471 1.00 92.62 89 PRO A N 1
ATOM 699 C CA . PRO A 1 89 ? 13.538 -6.940 -1.905 1.00 92.62 89 PRO A CA 1
ATOM 700 C C . PRO A 1 89 ? 12.218 -7.549 -2.394 1.00 92.62 89 PRO A C 1
ATOM 702 O O . PRO A 1 89 ? 11.618 -8.382 -1.713 1.00 92.62 89 PRO A O 1
ATOM 705 N N . GLY A 1 90 ? 11.786 -7.198 -3.608 1.00 94.88 90 GLY A N 1
ATOM 706 C CA . GLY A 1 90 ? 10.570 -7.767 -4.193 1.00 94.88 90 GLY A CA 1
ATOM 707 C C . GLY A 1 90 ? 9.915 -6.908 -5.269 1.00 94.88 90 GLY A C 1
ATOM 708 O O . GLY A 1 90 ? 10.537 -6.013 -5.840 1.00 94.88 90 GLY A O 1
ATOM 709 N N . VAL A 1 91 ? 8.644 -7.210 -5.560 1.00 97.38 91 VAL A N 1
ATOM 710 C CA . VAL A 1 91 ? 7.832 -6.450 -6.521 1.00 97.38 91 VAL A CA 1
ATOM 711 C C . VAL A 1 91 ? 7.535 -5.067 -5.956 1.00 97.38 91 VAL A C 1
ATOM 713 O O . VAL A 1 91 ? 6.845 -4.926 -4.950 1.00 97.38 91 VAL A O 1
ATOM 716 N N . HIS A 1 92 ? 8.030 -4.050 -6.651 1.00 96.31 92 HIS A N 1
ATOM 717 C CA . HIS A 1 92 ? 7.767 -2.650 -6.360 1.00 96.31 92 HIS A CA 1
ATOM 718 C C . HIS A 1 92 ? 6.431 -2.200 -6.960 1.00 96.31 92 HIS A C 1
ATOM 720 O O . HIS A 1 92 ? 5.597 -1.610 -6.266 1.00 96.31 92 HIS A O 1
ATOM 726 N N . HIS A 1 93 ? 6.216 -2.504 -8.242 1.00 98.12 93 HIS A N 1
ATOM 727 C CA . HIS A 1 93 ? 4.954 -2.220 -8.913 1.00 98.12 93 HIS A CA 1
ATOM 728 C C . HIS A 1 93 ? 4.636 -3.176 -10.054 1.00 98.12 93 HIS A C 1
ATOM 730 O O . HIS A 1 93 ? 5.512 -3.849 -10.602 1.00 98.12 93 HIS A O 1
ATOM 736 N N . ILE A 1 94 ? 3.354 -3.188 -10.412 1.00 98.25 94 ILE A N 1
ATOM 737 C CA . ILE A 1 94 ? 2.801 -3.886 -11.572 1.00 98.25 94 ILE A CA 1
ATOM 738 C C . ILE A 1 94 ? 2.081 -2.850 -12.434 1.00 98.25 94 ILE A C 1
ATOM 740 O O . ILE A 1 94 ? 1.232 -2.116 -11.928 1.00 98.25 94 ILE A O 1
ATOM 744 N N . ALA A 1 95 ? 2.413 -2.796 -13.720 1.00 98.38 95 ALA A N 1
ATOM 745 C CA . ALA A 1 95 ? 1.873 -1.822 -14.655 1.00 98.38 95 ALA A CA 1
ATOM 746 C C . ALA A 1 95 ? 0.834 -2.436 -15.591 1.00 98.38 95 ALA A C 1
ATOM 748 O O . ALA A 1 95 ? 1.059 -3.504 -16.160 1.00 98.38 95 ALA A O 1
ATOM 749 N N . TYR A 1 96 ? -0.274 -1.732 -15.802 1.00 98.19 96 TYR A N 1
ATOM 750 C CA . TYR A 1 96 ? -1.311 -2.102 -16.761 1.00 98.19 96 TYR A CA 1
ATOM 751 C C . TYR A 1 96 ? -1.489 -1.009 -17.802 1.00 98.19 96 TYR A C 1
ATOM 753 O O . TYR A 1 96 ? -1.621 0.171 -17.463 1.00 98.19 96 TYR A O 1
ATOM 761 N N . GLU A 1 97 ? -1.543 -1.414 -19.070 1.00 97.81 97 GLU A N 1
ATOM 762 C CA . GLU A 1 97 ? -1.861 -0.480 -20.140 1.00 97.81 97 GLU A CA 1
ATOM 763 C C . GLU A 1 97 ? -3.289 0.050 -19.983 1.00 97.81 97 GLU A C 1
ATOM 765 O O . GLU A 1 97 ? -4.212 -0.689 -19.633 1.00 97.81 97 GLU A O 1
ATOM 770 N N . VAL A 1 98 ? -3.499 1.326 -20.288 1.00 97.88 98 VAL A N 1
ATOM 771 C CA . VAL A 1 98 ? -4.826 1.934 -20.398 1.00 97.88 98 VAL A CA 1
ATOM 772 C C . VAL A 1 98 ? -4.938 2.687 -21.713 1.00 97.88 98 VAL A C 1
ATOM 774 O O . VAL A 1 98 ? -3.982 3.291 -22.188 1.00 97.88 98 VAL A O 1
ATOM 777 N N . ALA A 1 99 ? -6.126 2.644 -22.316 1.00 96.31 99 ALA A N 1
ATOM 778 C CA . ALA A 1 99 ? -6.377 3.340 -23.577 1.00 96.31 99 ALA A CA 1
ATOM 779 C C . ALA A 1 99 ? -6.477 4.865 -23.403 1.00 96.31 99 ALA A C 1
ATOM 781 O O . ALA A 1 99 ? -6.227 5.598 -24.354 1.00 96.31 99 ALA A O 1
ATOM 782 N N . ASN A 1 100 ? -6.900 5.313 -22.217 1.00 96.62 100 ASN A N 1
ATOM 783 C CA . ASN A 1 100 ? -6.970 6.716 -21.830 1.00 96.62 100 ASN A CA 1
ATOM 784 C C . ASN A 1 100 ? -6.741 6.826 -20.311 1.00 96.62 100 ASN A C 1
ATOM 786 O O . ASN A 1 100 ? -7.549 6.344 -19.503 1.00 96.62 100 ASN A O 1
ATOM 790 N N . ILE A 1 101 ? -5.610 7.409 -19.922 1.00 97.50 101 ILE A N 1
ATOM 791 C CA . ILE A 1 101 ? -5.219 7.550 -18.519 1.00 97.50 101 ILE A CA 1
ATOM 792 C C . ILE A 1 101 ? -6.072 8.594 -17.787 1.00 97.50 101 ILE A C 1
ATOM 794 O O . ILE A 1 101 ? -6.392 8.395 -16.619 1.00 97.50 101 ILE A O 1
ATOM 798 N N . GLU A 1 102 ? -6.516 9.648 -18.473 1.00 96.44 102 GLU A N 1
ATOM 799 C CA . GLU A 1 102 ? -7.338 10.721 -17.893 1.00 96.44 102 GLU A CA 1
ATOM 800 C C . GLU A 1 102 ? -8.729 10.213 -17.501 1.00 96.44 102 GLU A C 1
ATOM 802 O O . GLU A 1 102 ? -9.206 10.462 -16.391 1.00 96.44 102 GLU A O 1
ATOM 807 N N . ASP A 1 103 ? -9.353 9.411 -18.367 1.00 95.81 103 ASP A N 1
ATOM 808 C CA . ASP A 1 103 ? -10.622 8.741 -18.071 1.00 95.81 103 ASP A CA 1
ATOM 809 C C . ASP A 1 103 ? -10.472 7.802 -16.865 1.00 95.81 103 ASP A C 1
ATOM 811 O O . ASP A 1 103 ? -11.333 7.751 -15.983 1.00 95.81 103 ASP A O 1
ATOM 815 N N . SER A 1 104 ? -9.349 7.080 -16.797 1.00 97.12 104 SER A N 1
ATOM 816 C CA . SER A 1 104 ? -9.042 6.184 -15.679 1.00 97.12 104 SER A CA 1
ATOM 817 C C . SER A 1 104 ? -8.859 6.964 -14.372 1.00 97.12 104 SER A C 1
ATOM 819 O O . SER A 1 104 ? -9.409 6.574 -13.340 1.00 97.12 104 SER A O 1
ATOM 821 N N . LEU A 1 105 ? -8.160 8.102 -1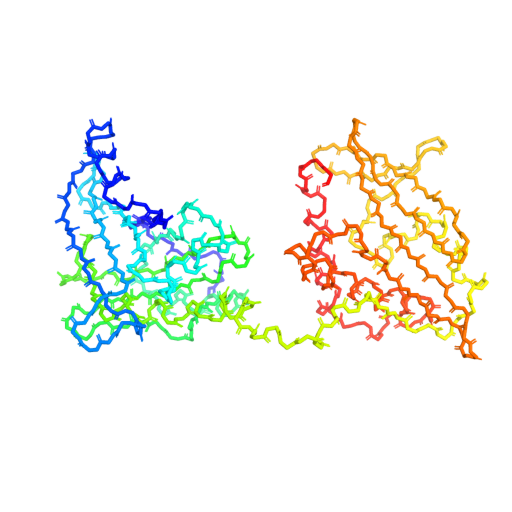4.408 1.00 96.38 105 LEU A N 1
ATOM 822 C CA . LEU A 1 105 ? -7.969 8.981 -13.255 1.00 96.38 105 LEU A CA 1
ATOM 823 C C . LEU A 1 105 ? -9.277 9.602 -12.773 1.00 96.38 105 LEU A C 1
ATOM 825 O O . LEU A 1 105 ? -9.517 9.644 -11.566 1.00 96.38 105 LEU A O 1
ATOM 829 N N . ALA A 1 106 ? -10.154 10.026 -13.681 1.00 95.25 106 ALA A N 1
ATOM 830 C CA . ALA A 1 106 ? -11.470 10.540 -13.318 1.00 95.25 106 ALA A CA 1
ATOM 831 C C . ALA A 1 106 ? -12.293 9.494 -12.543 1.00 95.25 106 ALA A C 1
ATOM 833 O O . ALA A 1 106 ? -12.917 9.822 -11.531 1.00 95.25 106 ALA A O 1
ATOM 834 N N . LEU A 1 107 ? -12.248 8.226 -12.969 1.00 95.69 107 LEU A N 1
ATOM 835 C CA . LEU A 1 107 ? -12.913 7.118 -12.277 1.00 95.69 107 LEU A CA 1
ATOM 836 C C . LEU A 1 107 ? -12.287 6.815 -10.911 1.00 95.69 107 LEU A C 1
ATOM 838 O O . LEU A 1 107 ? -13.025 6.616 -9.945 1.00 95.69 107 LEU A O 1
ATOM 842 N N . LEU A 1 108 ? -10.953 6.800 -10.811 1.00 95.00 108 LEU A N 1
ATOM 843 C CA . LEU A 1 108 ? -10.247 6.591 -9.541 1.00 95.00 108 LEU A CA 1
ATOM 844 C C . LEU A 1 108 ? -10.582 7.689 -8.528 1.00 95.00 108 LEU A C 1
ATOM 846 O O . LEU A 1 108 ? -10.958 7.378 -7.398 1.00 95.00 108 LEU A O 1
ATOM 850 N N . ARG A 1 109 ? -10.542 8.961 -8.950 1.00 93.12 109 ARG A N 1
ATOM 851 C CA . ARG A 1 109 ? -10.913 10.116 -8.118 1.00 93.12 109 ARG A CA 1
ATOM 852 C C . ARG A 1 109 ? -12.366 10.025 -7.651 1.00 93.12 109 ARG A C 1
ATOM 854 O O . ARG A 1 109 ? -12.633 10.197 -6.465 1.00 93.12 109 ARG A O 1
ATOM 861 N N . ALA A 1 110 ? -13.298 9.704 -8.553 1.00 93.44 110 ALA A N 1
ATOM 862 C CA . ALA A 1 110 ? -14.709 9.522 -8.206 1.00 93.44 110 ALA A CA 1
ATOM 863 C C . ALA A 1 110 ? -14.941 8.351 -7.232 1.00 93.44 110 ALA A C 1
ATOM 865 O O . ALA A 1 110 ? -15.872 8.394 -6.433 1.00 93.44 110 ALA A O 1
ATOM 866 N N . GLY A 1 111 ? -14.094 7.320 -7.289 1.00 90.62 111 GLY A N 1
ATOM 867 C CA . GLY A 1 111 ? -14.111 6.173 -6.380 1.00 90.62 111 GLY A CA 1
ATOM 868 C C . GLY A 1 111 ? -13.304 6.353 -5.091 1.00 90.62 111 GLY A C 1
ATOM 869 O O . GLY A 1 111 ? -13.191 5.394 -4.334 1.00 90.62 111 GLY A O 1
ATOM 870 N N . GLY A 1 112 ? -12.715 7.530 -4.843 1.00 92.31 112 GLY A N 1
ATOM 871 C CA . GLY A 1 112 ? -11.889 7.788 -3.658 1.00 92.31 112 GLY A CA 1
ATOM 872 C C . GLY A 1 112 ? -10.560 7.022 -3.623 1.00 92.31 112 GLY A C 1
ATOM 873 O O . GLY A 1 112 ? -9.938 6.922 -2.567 1.00 92.31 112 GLY A O 1
ATOM 874 N N . VAL A 1 113 ? -10.110 6.471 -4.755 1.00 92.56 113 VAL A N 1
ATOM 875 C CA . VAL A 1 113 ? -8.846 5.733 -4.845 1.00 92.56 113 VAL A CA 1
ATOM 876 C C . VAL A 1 113 ? -7.698 6.720 -5.040 1.00 92.56 113 VAL A C 1
ATOM 878 O O . VAL A 1 113 ? -7.693 7.505 -5.988 1.00 92.56 113 VAL A O 1
ATOM 881 N N . ARG A 1 114 ? -6.712 6.679 -4.138 1.00 92.81 114 ARG A N 1
ATOM 882 C CA . ARG A 1 114 ? -5.566 7.598 -4.151 1.00 92.81 114 ARG A CA 1
ATOM 883 C C . ARG A 1 114 ? -4.525 7.217 -5.204 1.00 92.81 114 ARG A C 1
ATOM 885 O O . ARG A 1 114 ? -4.203 6.044 -5.372 1.00 92.81 114 ARG A O 1
ATOM 892 N N . THR A 1 115 ? -3.938 8.224 -5.839 1.00 95.88 115 THR A N 1
ATOM 893 C CA . THR A 1 115 ? -2.752 8.144 -6.709 1.00 95.88 115 THR A CA 1
ATOM 894 C C . THR A 1 115 ? -1.569 8.863 -6.058 1.00 95.88 115 THR A C 1
ATOM 896 O O . THR A 1 115 ? -1.746 9.579 -5.072 1.00 95.88 115 THR A O 1
ATOM 899 N N . THR A 1 116 ? -0.351 8.657 -6.563 1.00 93.31 116 THR A N 1
ATOM 900 C CA . THR A 1 116 ? 0.857 9.309 -6.018 1.00 93.31 116 THR A CA 1
ATOM 901 C C . THR A 1 116 ? 1.034 10.750 -6.499 1.00 93.31 116 THR A C 1
ATOM 903 O O . THR A 1 116 ? 1.701 11.541 -5.841 1.00 93.31 116 THR A O 1
ATOM 906 N N . ALA A 1 117 ? 0.393 11.111 -7.610 1.00 93.62 117 ALA A N 1
ATOM 907 C CA . ALA A 1 117 ? 0.308 12.468 -8.133 1.00 93.62 117 ALA A CA 1
ATOM 908 C C . ALA A 1 117 ? -1.139 12.807 -8.504 1.00 93.62 117 ALA A C 1
ATOM 910 O O . ALA A 1 117 ? -1.970 11.913 -8.683 1.00 93.62 117 ALA A O 1
ATOM 911 N N . SER A 1 118 ? -1.448 14.100 -8.626 1.00 91.88 118 SER A N 1
ATOM 912 C CA . SER A 1 118 ? -2.752 14.535 -9.125 1.00 91.88 118 SER A CA 1
ATOM 913 C C . SER A 1 118 ? -2.895 14.233 -10.613 1.00 91.88 118 SER A C 1
ATOM 915 O O . SER A 1 118 ? -3.901 13.661 -10.999 1.00 91.88 118 SER A O 1
ATOM 917 N N . GLU A 1 119 ? -1.892 14.554 -11.427 1.00 95.56 119 GLU A N 1
ATOM 918 C CA . GLU A 1 119 ? -1.912 14.424 -12.891 1.00 95.56 119 GLU A CA 1
ATOM 919 C C . GLU A 1 119 ? -0.885 13.380 -13.363 1.00 95.56 119 GLU A C 1
ATOM 921 O O . GLU A 1 119 ? 0.106 13.153 -12.658 1.00 95.56 119 GLU A O 1
ATOM 926 N N . PRO A 1 120 ? -1.084 12.739 -14.530 1.00 97.00 120 PRO A N 1
ATOM 927 C CA . PRO A 1 120 ? -0.136 11.764 -15.054 1.00 97.00 120 PRO A CA 1
ATOM 928 C C . PRO A 1 120 ? 1.150 12.443 -15.545 1.00 97.00 120 PRO A C 1
ATOM 930 O O . PRO A 1 120 ? 1.141 13.566 -16.054 1.00 97.00 120 PRO A O 1
ATOM 933 N N . HIS A 1 121 ? 2.275 11.737 -15.448 1.00 97.12 121 HIS A N 1
ATOM 934 C CA . HIS A 1 121 ? 3.545 12.207 -15.993 1.00 97.12 121 HIS A CA 1
ATOM 935 C C . HIS A 1 121 ? 3.603 11.947 -17.490 1.00 97.12 121 HIS A C 1
ATOM 937 O O . HIS A 1 121 ? 3.495 10.804 -17.939 1.00 97.12 121 HIS A O 1
ATOM 943 N N . ARG A 1 122 ? 3.774 13.026 -18.256 1.00 96.12 122 ARG A N 1
ATOM 944 C CA . ARG A 1 122 ? 3.846 12.999 -19.713 1.00 96.12 122 ARG A CA 1
ATOM 945 C C . ARG A 1 122 ? 5.258 13.292 -20.183 1.00 96.12 122 ARG A C 1
ATOM 947 O O . ARG A 1 122 ? 5.749 14.400 -19.993 1.00 96.12 122 ARG A O 1
ATOM 954 N N . ASP A 1 123 ? 5.826 12.367 -20.939 1.00 95.50 123 ASP A N 1
ATOM 955 C CA . ASP A 1 123 ? 7.045 12.629 -21.688 1.00 95.50 123 ASP A CA 1
ATOM 956 C C . ASP A 1 123 ? 6.712 13.434 -22.964 1.00 95.50 123 ASP A C 1
ATOM 958 O O . ASP A 1 123 ? 5.917 12.973 -23.792 1.00 95.50 123 ASP A O 1
ATOM 962 N N . PRO A 1 124 ? 7.279 14.634 -23.176 1.00 91.62 124 PRO A N 1
ATOM 963 C CA . PRO A 1 124 ? 6.894 15.500 -24.293 1.00 91.62 124 PRO A CA 1
ATOM 964 C C . PRO A 1 124 ? 7.369 14.990 -25.664 1.00 91.62 124 PRO A C 1
ATOM 966 O O . PRO A 1 124 ? 6.768 15.322 -26.688 1.00 91.62 124 PRO A O 1
ATOM 969 N N . LEU A 1 125 ? 8.434 14.184 -25.714 1.00 93.06 125 LEU A N 1
ATOM 970 C CA . LEU A 1 125 ? 9.042 13.723 -26.968 1.00 93.06 125 LEU A CA 1
ATOM 971 C C . LEU A 1 125 ? 8.348 12.478 -27.519 1.00 93.06 125 LEU A C 1
ATOM 973 O O . LEU A 1 125 ? 8.066 12.372 -28.721 1.00 93.06 125 LEU A O 1
ATOM 977 N N . THR A 1 126 ? 8.088 11.530 -26.628 1.00 94.88 126 THR A N 1
ATOM 978 C CA . THR A 1 126 ? 7.471 10.248 -26.942 1.00 94.88 126 THR A CA 1
ATOM 979 C C . THR A 1 126 ? 5.962 10.295 -26.753 1.00 94.88 126 THR A C 1
ATOM 981 O O . THR A 1 126 ? 5.249 9.626 -27.491 1.00 94.88 126 THR A O 1
ATOM 984 N N . GLY A 1 127 ? 5.446 11.113 -25.839 1.00 95.81 127 GLY A N 1
ATOM 985 C CA . GLY A 1 127 ? 4.036 11.124 -25.460 1.00 95.81 127 GLY A CA 1
ATOM 986 C C . GLY A 1 127 ? 3.646 10.010 -24.490 1.00 95.81 127 GLY A C 1
ATOM 987 O O . GLY A 1 127 ? 2.452 9.792 -24.318 1.00 95.81 127 GLY A O 1
ATOM 988 N N . LEU A 1 128 ? 4.619 9.310 -23.896 1.00 97.56 128 LEU A N 1
ATOM 989 C CA . LEU A 1 128 ? 4.381 8.294 -22.875 1.00 97.56 128 LEU A CA 1
ATOM 990 C C . LEU A 1 128 ? 3.739 8.921 -21.634 1.00 97.56 128 LEU A C 1
ATOM 992 O O . LEU A 1 128 ? 4.248 9.916 -21.115 1.00 97.56 128 LEU A O 1
ATOM 996 N N . LEU A 1 129 ? 2.648 8.324 -21.163 1.00 98.19 129 LEU A N 1
ATOM 997 C CA . LEU A 1 129 ? 1.888 8.777 -20.003 1.00 98.19 129 LEU A CA 1
ATOM 998 C C . LEU A 1 129 ? 1.890 7.701 -18.921 1.00 98.19 129 LEU A C 1
ATOM 1000 O O . LEU A 1 129 ? 1.581 6.547 -19.211 1.00 98.19 129 LEU A O 1
ATOM 1004 N N . GLN A 1 130 ? 2.247 8.067 -17.691 1.00 98.50 130 GLN A N 1
ATOM 1005 C CA . GLN A 1 130 ? 2.359 7.125 -16.574 1.00 98.50 130 GLN A CA 1
ATOM 1006 C C . GLN A 1 130 ? 1.906 7.757 -15.257 1.00 98.50 130 GLN A C 1
ATOM 1008 O O . GLN A 1 130 ? 2.145 8.941 -15.013 1.00 98.50 130 GLN A O 1
ATOM 1013 N N . ILE A 1 131 ? 1.293 6.963 -14.380 1.00 98.44 131 ILE A N 1
ATOM 1014 C CA . ILE A 1 131 ? 0.998 7.365 -13.000 1.00 98.44 131 ILE A CA 1
ATOM 1015 C C . ILE A 1 131 ? 0.918 6.146 -12.080 1.00 98.44 131 ILE A C 1
ATOM 1017 O O . ILE A 1 131 ? 0.437 5.088 -12.488 1.00 98.44 131 ILE A O 1
ATOM 1021 N N . PHE A 1 132 ? 1.331 6.301 -10.820 1.00 98.19 132 PHE A N 1
ATOM 1022 C CA . PHE A 1 132 ? 1.111 5.280 -9.801 1.00 98.19 132 PHE A CA 1
ATOM 1023 C C . PHE A 1 132 ? -0.200 5.504 -9.038 1.00 98.19 132 PHE A C 1
ATOM 1025 O O . PHE A 1 132 ? -0.521 6.599 -8.569 1.00 98.19 132 PHE A O 1
ATOM 1032 N N . VAL A 1 133 ? -0.936 4.416 -8.855 1.00 97.12 133 VAL A N 1
ATOM 1033 C CA . VAL A 1 133 ? -1.987 4.252 -7.855 1.00 97.12 133 VAL A CA 1
ATOM 1034 C C . VAL A 1 133 ? -1.327 3.912 -6.521 1.00 97.12 133 VAL A C 1
ATOM 1036 O O . VAL A 1 133 ? -0.356 3.154 -6.473 1.00 97.12 133 VAL A O 1
ATOM 1039 N N . SER A 1 134 ? -1.846 4.489 -5.436 1.00 92.75 134 SER A N 1
ATOM 1040 C CA . SER A 1 134 ? -1.309 4.323 -4.087 1.00 92.75 134 SER A CA 1
ATOM 1041 C C . SER A 1 134 ? -1.184 2.852 -3.702 1.00 92.75 134 SER A C 1
ATOM 1043 O O . SER A 1 134 ? -2.092 2.053 -3.930 1.00 92.75 134 SER A O 1
ATOM 1045 N N . ARG A 1 135 ? -0.065 2.518 -3.057 1.00 92.94 135 ARG A N 1
ATOM 1046 C CA . ARG A 1 135 ? 0.220 1.169 -2.561 1.00 92.94 135 ARG A CA 1
ATOM 1047 C C . ARG A 1 135 ? -0.497 0.802 -1.267 1.00 92.94 135 ARG A C 1
ATOM 1049 O O . ARG A 1 135 ? -0.401 -0.341 -0.843 1.00 92.94 135 ARG A O 1
ATOM 1056 N N . GLU A 1 136 ? -1.159 1.741 -0.596 1.00 87.62 136 GLU A N 1
ATOM 1057 C CA . GLU A 1 136 ? -1.767 1.478 0.716 1.00 87.62 136 GLU A CA 1
ATOM 1058 C C . GLU A 1 136 ? -2.760 0.306 0.732 1.00 87.62 136 GLU A C 1
ATOM 1060 O O . GLU A 1 136 ? -2.709 -0.472 1.682 1.00 87.62 136 GLU A O 1
ATOM 1065 N N . PRO A 1 137 ? -3.620 0.106 -0.289 1.00 84.94 137 PRO A N 1
ATOM 1066 C CA . PRO A 1 137 ? -4.559 -1.015 -0.274 1.00 84.94 137 PRO A CA 1
ATOM 1067 C C . PRO A 1 137 ? -3.915 -2.364 -0.632 1.00 84.94 137 PRO A C 1
ATOM 1069 O O . PRO A 1 137 ? -4.506 -3.407 -0.365 1.00 84.94 137 PRO A O 1
ATOM 1072 N N . THR A 1 138 ? -2.746 -2.362 -1.281 1.00 86.50 138 THR A N 1
ATOM 1073 C CA . THR A 1 138 ? -2.177 -3.531 -1.984 1.00 86.50 138 THR A CA 1
ATOM 1074 C C . THR A 1 138 ? -0.791 -3.948 -1.495 1.00 86.50 138 THR A C 1
ATOM 1076 O O . THR A 1 138 ? -0.352 -5.057 -1.782 1.00 86.50 138 THR A O 1
ATOM 1079 N N . GLY A 1 139 ? -0.074 -3.080 -0.782 1.00 87.81 139 GLY A N 1
ATOM 1080 C CA . GLY A 1 139 ? 1.314 -3.288 -0.358 1.00 87.81 139 GLY A CA 1
ATOM 1081 C C . GLY A 1 139 ? 2.368 -3.015 -1.444 1.00 87.81 139 GLY A C 1
ATOM 1082 O O . GLY A 1 139 ? 3.548 -2.890 -1.123 1.00 87.81 139 GLY A O 1
ATOM 1083 N N . TYR A 1 140 ? 1.971 -2.836 -2.703 1.00 94.00 140 TYR A N 1
ATOM 1084 C CA . TYR A 1 140 ? 2.824 -2.480 -3.847 1.00 94.00 140 TYR A CA 1
ATOM 1085 C C . TYR A 1 140 ? 2.092 -1.473 -4.742 1.00 94.00 140 TYR A C 1
ATOM 1087 O O . TYR A 1 140 ? 0.861 -1.410 -4.707 1.00 94.00 140 TYR A O 1
ATOM 1095 N N . PHE A 1 141 ? 2.806 -0.664 -5.526 1.00 97.44 141 PHE A N 1
ATOM 1096 C CA . PHE A 1 141 ? 2.135 0.304 -6.401 1.00 97.44 141 PHE A CA 1
ATOM 1097 C C . PHE A 1 141 ? 1.531 -0.394 -7.624 1.00 97.44 141 PHE A C 1
ATOM 1099 O O . PHE A 1 141 ? 2.087 -1.354 -8.155 1.00 97.44 141 PHE A O 1
ATOM 1106 N N . ILE A 1 142 ? 0.403 0.113 -8.110 1.00 98.31 142 ILE A N 1
ATOM 1107 C CA . ILE A 1 142 ? -0.088 -0.227 -9.449 1.00 98.31 142 ILE A CA 1
ATOM 1108 C C . ILE A 1 142 ? 0.244 0.951 -10.353 1.00 98.31 142 ILE A C 1
ATOM 1110 O O . ILE A 1 142 ? -0.032 2.088 -9.989 1.00 98.31 142 ILE A O 1
ATOM 1114 N N . GLU A 1 143 ? 0.816 0.703 -11.522 1.00 98.50 143 GLU A N 1
ATOM 1115 C CA . GLU A 1 143 ? 1.028 1.740 -12.528 1.00 98.50 143 GLU A CA 1
ATOM 1116 C C . GLU A 1 143 ? -0.055 1.663 -13.603 1.00 98.50 143 GLU A C 1
ATOM 1118 O O . GLU A 1 143 ? -0.366 0.584 -14.111 1.00 98.50 143 GLU A O 1
ATOM 1123 N N . LEU A 1 144 ? -0.617 2.814 -13.968 1.00 98.56 144 LEU A N 1
ATOM 1124 C CA . LEU A 1 144 ? -1.363 2.957 -15.212 1.00 98.56 144 LEU A CA 1
ATOM 1125 C C . LEU A 1 144 ? -0.445 3.600 -16.244 1.00 98.56 144 LEU A C 1
ATOM 1127 O O . LEU A 1 144 ? 0.128 4.660 -15.984 1.00 98.56 144 LEU A O 1
ATOM 1131 N N . ILE A 1 145 ? -0.330 2.960 -17.404 1.00 98.44 145 ILE A N 1
ATOM 1132 C CA . ILE A 1 145 ? 0.540 3.397 -18.494 1.00 98.44 145 ILE A CA 1
ATOM 1133 C C . ILE A 1 145 ? -0.264 3.526 -19.787 1.00 98.44 145 ILE A C 1
ATOM 1135 O O . ILE A 1 145 ? -0.926 2.592 -20.225 1.00 98.44 145 ILE A O 1
ATOM 1139 N N . GLU A 1 146 ? -0.215 4.691 -20.420 1.00 97.81 146 GLU A N 1
ATOM 1140 C CA . GLU A 1 146 ? -0.769 4.905 -21.756 1.00 97.81 146 GLU A CA 1
ATOM 1141 C C . GLU A 1 146 ? 0.398 5.029 -22.743 1.00 97.81 146 GLU A C 1
ATOM 1143 O O . GLU A 1 146 ? 1.186 5.983 -22.729 1.00 97.81 146 GLU A O 1
ATOM 1148 N N . ARG A 1 147 ? 0.542 3.989 -23.569 1.00 96.44 147 ARG A N 1
ATOM 1149 C CA . ARG A 1 147 ? 1.604 3.850 -24.569 1.00 96.44 147 ARG A CA 1
ATOM 1150 C C . ARG A 1 147 ? 1.325 4.739 -25.779 1.00 96.44 147 ARG A C 1
ATOM 1152 O O . ARG A 1 147 ? 0.184 4.946 -26.182 1.00 96.44 147 ARG A O 1
ATOM 1159 N N . SER A 1 148 ? 2.393 5.193 -26.428 1.00 94.50 148 SER A N 1
ATOM 1160 C CA . SER A 1 148 ? 2.321 5.919 -27.698 1.00 94.50 148 SER A CA 1
ATOM 1161 C C . SER A 1 148 ? 3.076 5.164 -28.799 1.00 94.50 148 SER A C 1
ATOM 1163 O O . SER A 1 148 ? 3.956 4.353 -28.495 1.00 94.50 148 SER A O 1
ATOM 1165 N N . PRO A 1 149 ? 2.858 5.485 -30.089 1.00 91.88 149 PRO A N 1
ATOM 1166 C CA . PRO A 1 149 ? 3.644 4.904 -31.182 1.00 91.88 149 PRO A CA 1
ATOM 1167 C C . PRO A 1 149 ? 5.163 5.134 -31.074 1.00 91.88 149 PRO A C 1
ATOM 1169 O O . PRO A 1 149 ? 5.934 4.423 -31.711 1.00 91.88 149 PRO A O 1
ATOM 1172 N N . LYS A 1 150 ? 5.605 6.132 -30.296 1.00 89.94 150 LYS A N 1
ATOM 1173 C CA . LYS A 1 150 ? 7.026 6.462 -30.088 1.00 89.94 150 LYS A CA 1
ATOM 1174 C C . LYS A 1 150 ? 7.621 5.839 -28.818 1.00 89.94 150 LYS A C 1
ATOM 1176 O O . LYS A 1 150 ? 8.837 5.873 -28.657 1.00 89.94 150 LYS A O 1
ATOM 1181 N N . ALA A 1 151 ? 6.793 5.290 -27.931 1.00 90.19 151 ALA A N 1
ATOM 1182 C CA . ALA A 1 151 ? 7.206 4.604 -26.709 1.00 90.19 151 ALA A CA 1
ATOM 1183 C C . ALA A 1 151 ? 6.464 3.270 -26.585 1.00 90.19 151 ALA A C 1
ATOM 1185 O O . ALA A 1 151 ? 5.593 3.102 -25.732 1.00 90.19 151 ALA A O 1
ATOM 1186 N N . SER A 1 152 ? 6.819 2.324 -27.455 1.00 89.38 152 SER A N 1
ATOM 1187 C CA . SER A 1 152 ? 6.315 0.949 -27.418 1.00 89.38 152 SER A CA 1
ATOM 1188 C C . SER A 1 152 ? 6.775 0.199 -26.163 1.00 89.38 152 SER A C 1
ATOM 1190 O O . SER A 1 152 ? 7.656 0.662 -25.436 1.00 89.38 152 SER A O 1
ATOM 1192 N N . SER A 1 153 ? 6.227 -0.996 -25.937 1.00 86.94 153 SER A N 1
ATOM 1193 C CA . SER A 1 153 ? 6.595 -1.840 -24.795 1.00 86.94 153 SER A CA 1
ATOM 1194 C C . SER A 1 153 ? 8.115 -2.001 -24.604 1.00 86.94 153 SER A C 1
ATOM 1196 O O . SER A 1 153 ? 8.887 -2.178 -25.557 1.00 86.94 153 SER A O 1
ATOM 1198 N N . GLY A 1 154 ? 8.544 -1.917 -23.342 1.00 86.06 154 GLY A N 1
ATOM 1199 C CA . GLY A 1 154 ? 9.946 -1.969 -22.924 1.00 86.06 154 GLY A CA 1
ATOM 1200 C C . GLY A 1 154 ? 10.727 -0.667 -23.120 1.00 86.06 154 GLY A C 1
ATOM 1201 O O . GLY A 1 154 ? 11.897 -0.596 -22.739 1.00 86.06 154 GLY A O 1
ATOM 1202 N N . VAL A 1 155 ? 10.108 0.372 -23.691 1.00 90.06 155 VAL A N 1
ATOM 1203 C CA . VAL A 1 155 ? 10.692 1.714 -23.782 1.00 90.06 155 VAL A CA 1
ATOM 1204 C C . VAL A 1 155 ? 10.182 2.567 -22.627 1.00 90.06 155 VAL A C 1
ATOM 1206 O O . VAL A 1 155 ? 8.984 2.796 -22.497 1.00 90.06 155 VAL A O 1
ATOM 1209 N N . PHE A 1 156 ? 11.107 3.076 -21.819 1.00 93.50 156 PHE A N 1
ATOM 1210 C CA . PHE A 1 156 ? 10.832 4.018 -20.729 1.00 93.50 156 PHE A CA 1
ATOM 1211 C C . PHE A 1 156 ? 11.659 5.290 -20.911 1.00 93.50 156 PHE A C 1
ATOM 1213 O O . PHE A 1 156 ? 12.744 5.243 -21.510 1.00 93.50 156 PHE A O 1
ATOM 1220 N N . THR A 1 157 ? 11.192 6.422 -20.391 1.00 93.69 157 THR A N 1
ATOM 1221 C CA . THR A 1 157 ? 11.938 7.686 -20.464 1.00 93.69 157 THR A CA 1
ATOM 1222 C C . THR A 1 157 ? 12.523 8.038 -19.102 1.00 93.69 157 THR A C 1
ATOM 1224 O O . THR A 1 157 ? 11.919 7.774 -18.064 1.00 93.69 157 THR A O 1
ATOM 1227 N N . ASN A 1 158 ? 13.745 8.585 -19.098 1.00 92.12 158 ASN A N 1
ATOM 1228 C CA . ASN A 1 158 ? 14.418 8.982 -17.855 1.00 92.12 158 ASN A CA 1
ATOM 1229 C C . ASN A 1 158 ? 13.602 10.029 -17.094 1.00 92.12 158 ASN A C 1
ATOM 1231 O O . ASN A 1 158 ? 13.557 9.980 -15.871 1.00 92.12 158 ASN A O 1
ATOM 1235 N N . GLU A 1 159 ? 12.951 10.938 -17.822 1.00 91.56 159 GLU A N 1
ATOM 1236 C CA . GLU A 1 159 ? 12.128 12.002 -17.251 1.00 91.56 159 GLU A CA 1
ATOM 1237 C C . GLU A 1 159 ? 10.919 11.436 -16.499 1.00 91.56 159 GLU A C 1
ATOM 1239 O O . GLU A 1 159 ? 10.753 11.740 -15.320 1.00 91.56 159 GLU A O 1
ATOM 1244 N N . ASN A 1 160 ? 10.146 10.532 -17.114 1.00 95.00 160 ASN A N 1
ATOM 1245 C CA . ASN A 1 160 ? 9.023 9.898 -16.423 1.00 95.00 160 ASN A CA 1
ATOM 1246 C C . ASN A 1 160 ? 9.482 9.041 -15.240 1.00 95.00 160 ASN A C 1
ATOM 1248 O O . ASN A 1 160 ? 8.866 9.110 -14.182 1.00 95.00 160 ASN A O 1
ATOM 1252 N N . MET A 1 161 ? 10.560 8.259 -15.381 1.00 94.31 161 MET A N 1
ATOM 1253 C CA . MET A 1 161 ? 11.065 7.444 -14.267 1.00 94.31 161 MET A CA 1
ATOM 1254 C C . MET A 1 161 ? 11.499 8.306 -13.078 1.00 94.31 161 MET A C 1
ATOM 1256 O O . MET A 1 161 ? 11.151 7.985 -11.946 1.00 94.31 161 MET A O 1
ATOM 1260 N N . ALA A 1 162 ? 12.210 9.411 -13.321 1.00 92.94 162 ALA A N 1
ATOM 1261 C CA . ALA A 1 162 ? 12.591 10.346 -12.267 1.00 92.94 162 ALA A CA 1
ATOM 1262 C C . ALA A 1 162 ? 11.362 11.028 -11.643 1.00 92.94 162 ALA A C 1
ATOM 1264 O O . ALA A 1 162 ? 11.263 11.128 -10.422 1.00 92.94 162 ALA A O 1
ATOM 1265 N N . ALA A 1 163 ? 10.396 11.458 -12.459 1.00 94.12 163 ALA A N 1
ATOM 1266 C CA . ALA A 1 163 ? 9.173 12.087 -11.971 1.00 94.12 163 ALA A CA 1
ATOM 1267 C C . ALA A 1 163 ? 8.347 11.132 -11.095 1.00 94.12 163 ALA A C 1
ATOM 1269 O O . ALA A 1 163 ? 8.005 11.487 -9.970 1.00 94.12 163 ALA A O 1
ATOM 1270 N N . LEU A 1 164 ? 8.114 9.900 -11.561 1.00 95.44 164 LEU A N 1
ATOM 1271 C CA . LEU A 1 164 ? 7.423 8.850 -10.811 1.00 95.44 164 LEU A CA 1
ATOM 1272 C C . LEU A 1 164 ? 8.137 8.534 -9.495 1.00 95.44 164 LEU A C 1
ATOM 1274 O O . LEU A 1 164 ? 7.481 8.465 -8.457 1.00 95.44 164 LEU A O 1
ATOM 1278 N N . ALA A 1 165 ? 9.466 8.397 -9.523 1.00 92.81 165 ALA A N 1
ATOM 1279 C CA . ALA A 1 165 ? 10.266 8.175 -8.325 1.00 92.81 165 ALA A CA 1
ATOM 1280 C C . ALA A 1 165 ? 10.033 9.288 -7.292 1.00 92.81 165 ALA A C 1
ATOM 1282 O O . ALA A 1 165 ? 9.695 9.003 -6.151 1.00 92.81 165 ALA A O 1
ATOM 1283 N N . ASN A 1 166 ? 10.067 10.557 -7.699 1.00 90.19 166 ASN A N 1
ATOM 1284 C CA . ASN A 1 166 ? 9.833 11.682 -6.788 1.00 90.19 166 ASN A CA 1
ATOM 1285 C C . ASN A 1 166 ? 8.439 11.680 -6.134 1.00 90.19 166 ASN A C 1
ATOM 1287 O O . ASN A 1 166 ? 8.279 12.189 -5.027 1.00 90.19 166 ASN A O 1
ATOM 1291 N N . THR A 1 167 ? 7.428 11.070 -6.763 1.00 91.69 167 THR A N 1
ATOM 1292 C CA . THR A 1 167 ? 6.098 10.921 -6.138 1.00 91.69 167 THR A CA 1
ATOM 1293 C C . THR A 1 167 ? 6.062 9.887 -5.011 1.00 91.69 167 THR A C 1
ATOM 1295 O O . THR A 1 167 ? 5.110 9.846 -4.232 1.00 91.69 167 THR A O 1
ATOM 1298 N N . MET A 1 168 ? 7.087 9.039 -4.904 1.00 87.50 168 MET A N 1
ATOM 1299 C CA . MET A 1 168 ? 7.185 8.020 -3.863 1.00 87.50 168 MET A CA 1
ATOM 1300 C C . MET A 1 168 ? 7.781 8.568 -2.564 1.00 87.50 168 MET A C 1
ATOM 1302 O O . MET A 1 168 ? 7.660 7.908 -1.534 1.00 87.50 168 MET A O 1
ATOM 1306 N N . THR A 1 169 ? 8.395 9.755 -2.580 1.00 84.12 169 THR A N 1
ATOM 1307 C CA . THR A 1 169 ? 9.131 10.310 -1.435 1.00 84.12 169 THR A CA 1
ATOM 1308 C C . THR A 1 169 ? 8.269 10.376 -0.173 1.00 84.12 169 THR A C 1
ATOM 1310 O O . THR A 1 169 ? 8.711 9.934 0.881 1.00 84.12 169 THR A O 1
ATOM 1313 N N . SER A 1 170 ? 6.989 10.751 -0.275 1.00 79.56 170 SER A N 1
ATOM 1314 C CA . SER A 1 170 ? 6.075 10.780 0.881 1.00 79.56 170 SER A CA 1
ATOM 1315 C C . SER A 1 170 ? 5.837 9.408 1.535 1.00 79.56 170 SER A C 1
ATOM 1317 O O . SER A 1 170 ? 5.452 9.337 2.697 1.00 79.56 170 SER A O 1
ATOM 1319 N N . TYR A 1 171 ? 6.045 8.306 0.802 1.00 79.25 171 TYR A N 1
ATOM 1320 C CA . TYR A 1 171 ? 5.918 6.930 1.308 1.00 79.25 171 TYR A CA 1
ATOM 1321 C C . TYR A 1 171 ? 7.194 6.424 1.999 1.00 79.25 171 TYR A C 1
ATOM 1323 O O . TYR A 1 171 ? 7.194 5.321 2.554 1.00 79.25 171 TYR A O 1
ATOM 1331 N N . LEU A 1 172 ? 8.268 7.213 1.934 1.00 74.81 172 LEU A N 1
ATOM 1332 C CA . LEU A 1 172 ? 9.577 6.949 2.529 1.00 74.81 172 LEU A CA 1
ATOM 1333 C C . LEU A 1 172 ? 9.936 8.012 3.575 1.00 74.81 172 LEU A C 1
ATOM 1335 O O . LEU A 1 172 ? 10.630 7.724 4.536 1.00 74.81 172 LEU A O 1
ATOM 1339 N N . GLU A 1 173 ? 9.391 9.225 3.490 1.00 63.44 173 GLU A N 1
ATOM 1340 C CA . GLU A 1 173 ? 9.524 10.266 4.520 1.00 63.44 173 GLU A CA 1
ATOM 1341 C C . GLU A 1 173 ? 8.891 9.888 5.866 1.00 63.44 173 GLU A C 1
ATOM 1343 O O . GLU A 1 173 ? 9.205 10.497 6.887 1.00 63.44 173 GLU A O 1
ATOM 1348 N N . SER A 1 174 ? 8.079 8.825 5.919 1.00 50.09 174 SER A N 1
ATOM 1349 C CA . SER A 1 174 ? 7.671 8.217 7.191 1.00 50.09 174 SER A CA 1
ATOM 1350 C C . SER A 1 174 ? 8.854 7.691 8.020 1.00 50.09 174 SER A C 1
ATOM 1352 O O . SER A 1 174 ? 8.684 7.456 9.213 1.00 50.09 174 SER A O 1
ATOM 1354 N N . THR A 1 175 ? 10.032 7.491 7.411 1.00 42.34 175 THR A N 1
ATOM 1355 C CA . THR A 1 175 ? 11.262 7.023 8.076 1.00 42.34 175 THR A CA 1
ATOM 1356 C C . THR A 1 175 ? 12.380 8.074 8.140 1.00 42.34 175 THR A C 1
ATOM 1358 O O . THR A 1 175 ? 13.351 7.854 8.857 1.00 42.34 175 THR A O 1
ATOM 1361 N N . ASP A 1 176 ? 12.212 9.237 7.495 1.00 35.44 176 ASP A N 1
ATOM 1362 C CA . ASP A 1 176 ? 13.235 10.296 7.369 1.00 35.44 176 ASP A CA 1
ATOM 1363 C C . ASP A 1 176 ? 13.000 11.530 8.241 1.00 35.44 176 ASP A C 1
ATOM 1365 O O . ASP A 1 176 ? 13.686 12.547 8.114 1.00 35.44 176 ASP A O 1
ATOM 1369 N N . ARG A 1 177 ? 12.061 11.455 9.188 1.00 33.38 177 ARG A N 1
ATOM 1370 C CA . ARG A 1 177 ? 12.176 12.347 10.336 1.00 33.38 177 ARG A CA 1
ATOM 1371 C C . ARG A 1 177 ? 13.469 11.971 11.037 1.00 33.38 177 ARG A C 1
ATOM 1373 O O . ARG A 1 177 ? 13.539 10.906 11.650 1.00 33.38 177 ARG A O 1
ATOM 1380 N N . GLU A 1 178 ? 14.462 12.859 10.965 1.00 30.62 178 GLU A N 1
ATOM 1381 C CA . GLU A 1 178 ? 15.482 12.977 11.999 1.00 30.62 178 GLU A CA 1
ATOM 1382 C C . GLU A 1 178 ? 14.782 12.709 13.326 1.00 30.62 178 GLU A C 1
ATOM 1384 O O . GLU A 1 178 ? 13.922 13.479 13.771 1.00 30.62 178 GLU A O 1
ATOM 1389 N N . VAL A 1 179 ? 15.105 11.562 13.919 1.00 34.88 179 VAL A N 1
ATOM 1390 C CA . VAL A 1 179 ? 14.669 11.211 15.257 1.00 34.88 179 VAL A CA 1
ATOM 1391 C C . VAL A 1 179 ? 15.434 12.154 16.172 1.00 34.88 179 VAL A C 1
ATOM 1393 O O . VAL A 1 179 ? 16.428 11.798 16.801 1.00 34.88 179 VAL A O 1
ATOM 1396 N N . THR A 1 180 ? 14.966 13.400 16.250 1.00 28.61 180 THR A N 1
ATOM 1397 C CA . THR A 1 180 ? 15.139 14.170 17.465 1.00 28.61 180 THR A CA 1
ATOM 1398 C C . THR A 1 180 ? 14.602 13.267 18.564 1.00 28.61 180 THR A C 1
ATOM 1400 O O . THR A 1 180 ? 13.543 12.646 18.433 1.00 28.61 180 THR A O 1
ATOM 1403 N N . ALA A 1 181 ? 15.382 13.106 19.623 1.00 32.88 181 ALA A N 1
ATOM 1404 C CA . ALA A 1 181 ? 15.108 12.210 20.737 1.00 32.88 181 ALA A CA 1
ATOM 1405 C C . ALA A 1 181 ? 13.871 12.632 21.576 1.00 32.88 181 ALA A C 1
ATOM 1407 O O . ALA A 1 181 ? 13.867 12.481 22.796 1.00 32.88 181 ALA A O 1
ATOM 1408 N N . ALA A 1 182 ? 12.828 13.180 20.942 1.00 32.22 182 ALA A N 1
ATOM 1409 C CA . ALA A 1 182 ? 11.680 13.834 21.548 1.00 32.22 182 ALA A CA 1
ATOM 1410 C C . ALA A 1 182 ? 10.308 13.298 21.090 1.00 32.22 182 ALA A C 1
ATOM 1412 O O . ALA A 1 182 ? 9.342 13.513 21.816 1.00 32.22 182 ALA A O 1
ATOM 1413 N N . GLU A 1 183 ? 10.176 12.538 19.994 1.00 40.62 183 GLU A N 1
ATOM 1414 C CA . GLU A 1 183 ? 8.905 11.850 19.695 1.00 40.62 183 GLU A CA 1
ATOM 1415 C C . GLU A 1 183 ? 8.871 10.478 20.381 1.00 40.62 183 GLU A C 1
ATOM 1417 O O . GLU A 1 183 ? 9.050 9.416 19.780 1.00 40.62 183 GLU A O 1
ATOM 1422 N N . LYS A 1 184 ? 8.607 10.494 21.692 1.00 39.56 184 LYS A N 1
ATOM 1423 C CA . LYS A 1 184 ? 7.924 9.364 22.324 1.00 39.56 184 LYS A CA 1
ATOM 1424 C C . LYS A 1 184 ? 6.628 9.167 21.533 1.00 39.56 184 LYS A C 1
ATOM 1426 O O . LYS A 1 184 ? 5.744 10.011 21.618 1.00 39.56 184 LYS A O 1
ATOM 1431 N N . HIS A 1 185 ? 6.490 8.082 20.772 1.00 50.31 185 HIS A N 1
ATOM 1432 C CA . HIS A 1 185 ? 5.145 7.588 20.478 1.00 50.31 185 HIS A CA 1
ATOM 1433 C C . HIS A 1 185 ? 4.575 7.153 21.826 1.00 50.31 185 HIS A C 1
ATOM 1435 O O . HIS A 1 185 ? 4.860 6.056 22.311 1.00 50.31 185 HIS A O 1
ATOM 1441 N N . GLU A 1 186 ? 3.909 8.087 22.498 1.00 74.44 186 GLU A N 1
ATOM 1442 C CA . GLU A 1 186 ? 3.220 7.825 23.745 1.00 74.44 186 GLU A CA 1
ATOM 1443 C C . GLU A 1 186 ? 2.129 6.790 23.479 1.00 74.44 186 GLU A C 1
ATOM 1445 O O . GLU A 1 186 ? 1.519 6.751 22.409 1.00 74.44 186 GLU A O 1
ATOM 1450 N N . ASN A 1 187 ? 1.927 5.908 24.452 1.00 87.19 187 ASN A N 1
ATOM 1451 C CA . ASN A 1 187 ? 0.848 4.935 24.413 1.00 87.19 187 ASN A CA 1
ATOM 1452 C C . ASN A 1 187 ? -0.480 5.668 24.129 1.00 87.19 187 ASN A C 1
ATOM 1454 O O . ASN A 1 187 ? -0.804 6.604 24.871 1.00 87.19 187 ASN A O 1
ATOM 1458 N N . PRO A 1 188 ? -1.242 5.286 23.085 1.00 93.50 188 PRO A N 1
ATOM 1459 C CA . PRO A 1 188 ? -2.460 5.997 22.731 1.00 93.50 188 PRO A CA 1
ATOM 1460 C C . PRO A 1 188 ? -3.437 5.936 23.902 1.00 93.50 188 PRO A C 1
ATOM 1462 O O . PRO A 1 188 ? -3.565 4.912 24.583 1.00 93.50 188 PRO A O 1
ATOM 1465 N N . SER A 1 189 ? -4.086 7.064 24.175 1.00 95.44 189 SER A N 1
ATOM 1466 C CA . SER A 1 189 ? -4.957 7.213 25.332 1.00 95.44 189 SER A CA 1
ATOM 1467 C C . SER A 1 189 ? -6.178 8.072 25.031 1.00 95.44 189 SER A C 1
ATOM 1469 O O . SER A 1 189 ? -6.171 8.894 24.117 1.00 95.44 189 SER A O 1
ATOM 1471 N N . VAL A 1 190 ? -7.237 7.857 25.807 1.00 96.88 190 VAL A N 1
ATOM 1472 C CA . VAL A 1 190 ? -8.477 8.631 25.760 1.00 96.88 190 VAL A CA 1
ATOM 1473 C C . VAL A 1 190 ? -8.894 8.983 27.183 1.00 96.88 190 VAL A C 1
ATOM 1475 O O . VAL A 1 190 ? -8.899 8.126 28.071 1.00 96.88 190 VAL A O 1
ATOM 1478 N N . ALA A 1 191 ? -9.206 10.257 27.408 1.00 96.81 191 ALA A N 1
ATOM 1479 C CA . ALA A 1 191 ? -9.881 10.693 28.621 1.00 96.81 191 ALA A CA 1
ATOM 1480 C C . ALA A 1 191 ? -11.382 10.446 28.451 1.00 96.81 191 ALA A C 1
ATOM 1482 O O . ALA A 1 191 ? -11.940 10.793 27.412 1.00 96.81 191 ALA A O 1
ATOM 1483 N N . ILE A 1 192 ? -12.003 9.835 29.453 1.00 97.44 192 ILE A N 1
ATOM 1484 C CA . ILE A 1 192 ? -13.427 9.508 29.465 1.00 97.44 192 ILE A CA 1
ATOM 1485 C C . ILE A 1 192 ? -14.030 10.169 30.702 1.00 97.44 192 ILE A C 1
ATOM 1487 O O . ILE A 1 192 ? -13.544 9.928 31.811 1.00 97.44 192 ILE A O 1
ATOM 1491 N N . ASP A 1 193 ? -15.092 10.956 30.525 1.00 97.12 193 ASP A N 1
ATOM 1492 C CA . ASP A 1 193 ? -15.857 11.604 31.609 1.00 97.12 193 ASP A CA 1
ATOM 1493 C C . ASP A 1 193 ? -16.799 10.608 32.319 1.00 97.12 193 ASP A C 1
ATOM 1495 O O . ASP A 1 193 ? -17.985 10.841 32.535 1.00 97.12 193 ASP A O 1
ATOM 1499 N N . VAL A 1 194 ? -16.265 9.419 32.602 1.00 96.94 194 VAL A N 1
ATOM 1500 C CA . VAL A 1 194 ? -16.919 8.300 33.281 1.00 96.94 194 VAL A CA 1
ATOM 1501 C C . VAL A 1 194 ? -15.908 7.703 34.255 1.00 96.94 194 VAL A C 1
ATOM 1503 O O . VAL A 1 194 ? -14.706 7.632 33.970 1.00 96.94 194 VAL A O 1
ATOM 1506 N N . SER A 1 195 ? -16.381 7.299 35.432 1.00 97.06 195 SER A N 1
ATOM 1507 C CA . SER A 1 195 ? -15.524 6.785 36.498 1.00 97.06 195 SER A CA 1
ATOM 1508 C C . SER A 1 195 ? -14.780 5.509 36.075 1.00 97.06 195 SER A C 1
ATOM 1510 O O . SER A 1 195 ? -15.277 4.692 35.296 1.00 97.06 195 SER A O 1
ATOM 1512 N N . ALA A 1 196 ? -13.577 5.295 36.620 1.00 95.75 196 ALA A N 1
ATOM 1513 C CA . ALA A 1 196 ? -12.834 4.053 36.386 1.00 95.75 196 ALA A CA 1
ATOM 1514 C C . ALA A 1 196 ? -13.613 2.811 36.871 1.00 95.75 196 ALA A C 1
ATOM 1516 O O . ALA A 1 196 ? -13.490 1.744 36.274 1.00 95.75 196 ALA A O 1
ATOM 1517 N N . GLU A 1 197 ? -14.437 2.967 37.914 1.00 94.88 197 GLU A N 1
ATOM 1518 C CA . GLU A 1 197 ? -15.305 1.923 38.481 1.00 94.88 197 GLU A CA 1
ATOM 1519 C C . GLU A 1 197 ? -16.420 1.486 37.519 1.00 94.88 197 GLU A C 1
ATOM 1521 O O . GLU A 1 197 ? -16.868 0.345 37.582 1.00 94.88 197 GLU A O 1
ATOM 1526 N N . GLU A 1 198 ? -16.832 2.354 36.593 1.00 96.00 198 GLU A N 1
ATOM 1527 C CA . GLU A 1 198 ? -17.799 2.033 35.537 1.00 96.00 198 GLU A CA 1
ATOM 1528 C C . GLU A 1 198 ? -17.120 1.545 34.249 1.00 96.00 198 GLU A C 1
ATOM 1530 O O . GLU A 1 198 ? -17.609 0.625 33.588 1.00 96.00 198 GLU A O 1
ATOM 1535 N N . VAL A 1 199 ? -15.965 2.120 33.896 1.00 97.12 199 VAL A N 1
ATOM 1536 C CA . VAL A 1 199 ? -15.212 1.745 32.687 1.00 97.12 199 VAL A CA 1
ATOM 1537 C C . VAL A 1 199 ? -14.602 0.345 32.806 1.00 97.12 199 VAL A C 1
ATOM 1539 O O . VAL A 1 199 ? -14.632 -0.416 31.837 1.00 97.12 199 VAL A O 1
ATOM 1542 N N . LEU A 1 200 ? -14.069 -0.034 33.972 1.00 96.69 200 LEU A N 1
ATOM 1543 C CA . LEU A 1 200 ? -13.417 -1.337 34.154 1.00 96.69 200 LEU A CA 1
ATOM 1544 C C . LEU A 1 200 ? -14.367 -2.525 33.902 1.00 96.69 200 LEU A C 1
ATOM 1546 O O . LEU A 1 200 ? -14.027 -3.357 33.060 1.00 96.69 200 LEU A O 1
ATOM 1550 N N . PRO A 1 201 ? -15.568 -2.613 34.512 1.00 97.31 201 PRO A N 1
ATOM 1551 C CA . PRO A 1 201 ? -16.520 -3.687 34.217 1.00 97.31 201 PRO A CA 1
ATOM 1552 C C . PRO A 1 201 ? -16.946 -3.745 32.747 1.00 97.31 201 PRO A C 1
ATOM 1554 O O . PRO A 1 201 ? -17.148 -4.833 32.205 1.00 97.31 201 PRO A O 1
ATOM 1557 N N . PHE A 1 202 ? -17.060 -2.591 32.077 1.00 98.00 202 PHE A N 1
ATOM 1558 C CA . PHE A 1 202 ? -17.365 -2.545 30.647 1.00 98.00 202 PHE A CA 1
ATOM 1559 C C . PHE A 1 202 ? -16.266 -3.215 29.816 1.00 98.00 202 PHE A C 1
ATOM 1561 O O . PHE A 1 202 ? -16.575 -4.021 28.936 1.00 98.00 202 PHE A O 1
ATOM 1568 N N . LEU A 1 203 ? -15.000 -2.910 30.112 1.00 97.94 203 LEU A N 1
ATOM 1569 C CA . LEU A 1 203 ? -13.840 -3.490 29.437 1.00 97.94 203 LEU A CA 1
ATOM 1570 C C . LEU A 1 203 ? -13.623 -4.971 29.796 1.00 97.94 203 LEU A C 1
ATOM 1572 O O . LEU A 1 203 ? -13.211 -5.764 28.955 1.00 97.94 203 LEU A O 1
ATOM 1576 N N . LEU A 1 204 ? -13.939 -5.380 31.026 1.00 97.19 204 LEU A N 1
ATOM 1577 C CA . LEU A 1 204 ? -13.824 -6.777 31.457 1.00 97.19 204 LEU A CA 1
ATOM 1578 C C . LEU A 1 204 ? -14.819 -7.713 30.757 1.00 97.19 204 LEU A C 1
ATOM 1580 O O . LEU A 1 204 ? -14.598 -8.923 30.724 1.00 97.19 204 LEU A O 1
ATOM 1584 N N . ASN A 1 205 ? -15.889 -7.174 30.169 1.00 97.25 205 ASN A N 1
ATOM 1585 C CA . ASN A 1 205 ? -16.824 -7.945 29.362 1.00 97.25 205 ASN A CA 1
ATOM 1586 C C . ASN A 1 205 ? -16.417 -7.922 27.871 1.00 97.25 205 ASN A C 1
ATOM 1588 O O . ASN A 1 205 ? -16.700 -6.942 27.174 1.00 97.25 205 ASN A O 1
ATOM 1592 N N . PRO A 1 206 ? -15.832 -9.006 27.320 1.00 96.44 206 PRO A N 1
ATOM 1593 C CA . PRO A 1 206 ? -15.382 -9.032 25.927 1.00 96.44 206 PRO A CA 1
ATOM 1594 C C . PRO A 1 206 ? -16.523 -8.924 24.908 1.00 96.44 206 PRO A C 1
ATOM 1596 O O . PRO A 1 206 ? -16.270 -8.572 23.758 1.00 96.44 206 PRO A O 1
ATOM 1599 N N . LEU A 1 207 ? -17.781 -9.160 25.300 1.00 97.06 207 LEU A N 1
ATOM 1600 C CA . LEU A 1 207 ? -18.939 -8.948 24.422 1.00 97.06 207 LEU A CA 1
ATOM 1601 C C . LEU A 1 207 ? -19.186 -7.462 24.116 1.00 97.06 207 LEU A C 1
ATOM 1603 O O . LEU A 1 207 ? -19.967 -7.145 23.222 1.00 97.06 207 LEU A O 1
ATOM 1607 N N . ASN A 1 208 ? -18.505 -6.545 24.813 1.00 97.94 208 ASN A N 1
ATOM 1608 C CA . ASN A 1 208 ? -18.505 -5.126 24.476 1.00 97.94 208 ASN A CA 1
ATOM 1609 C C . ASN A 1 208 ? -17.481 -4.752 23.394 1.00 97.94 208 ASN A C 1
ATOM 1611 O O . ASN A 1 208 ? -17.637 -3.687 22.800 1.00 97.94 208 ASN A O 1
ATOM 1615 N N . LEU A 1 209 ? -16.478 -5.593 23.091 1.00 97.75 209 LEU A N 1
ATOM 1616 C CA . LEU A 1 209 ? -15.472 -5.304 22.054 1.00 97.75 209 LEU A CA 1
ATOM 1617 C C . LEU A 1 209 ? -16.089 -4.890 20.703 1.00 97.75 209 LEU A C 1
ATOM 1619 O O . LEU A 1 209 ? -15.641 -3.879 20.154 1.00 97.75 209 LEU A O 1
ATOM 1623 N N . PRO A 1 210 ? -17.157 -5.539 20.187 1.00 97.44 210 PRO A N 1
ATOM 1624 C CA . PRO A 1 210 ? -17.775 -5.150 18.916 1.00 97.44 210 PRO A CA 1
ATOM 1625 C C . PRO A 1 210 ? -18.319 -3.719 18.866 1.00 97.44 210 PRO A C 1
ATOM 1627 O O . PRO A 1 210 ? -18.552 -3.193 17.779 1.00 97.44 210 PRO A O 1
ATOM 1630 N N . ARG A 1 211 ? -18.553 -3.092 20.026 1.00 96.81 211 ARG A N 1
ATOM 1631 C CA . ARG A 1 211 ? -19.129 -1.744 20.122 1.00 96.81 211 ARG A CA 1
ATOM 1632 C C . ARG A 1 211 ? -18.111 -0.644 19.833 1.00 96.81 211 ARG A C 1
ATOM 1634 O O . ARG A 1 211 ? -18.521 0.459 19.490 1.00 96.81 211 ARG A O 1
ATOM 1641 N N . TRP A 1 212 ? -16.818 -0.923 19.999 1.00 97.38 212 TRP A N 1
ATOM 1642 C CA . TRP A 1 212 ? -15.771 0.101 19.929 1.00 97.38 212 TRP A CA 1
ATOM 1643 C C . TRP A 1 212 ? -14.481 -0.341 19.224 1.00 97.38 212 TRP A C 1
ATOM 1645 O O . TRP A 1 212 ? -13.626 0.498 18.958 1.00 97.38 212 TRP A O 1
ATOM 1655 N N . THR A 1 213 ? -14.356 -1.622 18.866 1.00 97.56 213 THR A N 1
ATOM 1656 C CA . THR A 1 213 ? -13.178 -2.175 18.178 1.00 97.56 213 THR A CA 1
ATOM 1657 C C . THR A 1 213 ? -13.519 -2.766 16.809 1.00 97.56 213 THR A C 1
ATOM 1659 O O . THR A 1 213 ? -14.686 -2.986 16.464 1.00 97.56 213 THR A O 1
ATOM 1662 N N . GLY A 1 214 ? -12.485 -3.074 16.024 1.00 94.69 214 GLY A N 1
ATOM 1663 C CA . GLY A 1 214 ? -12.592 -3.915 14.832 1.00 94.69 214 GLY A CA 1
ATOM 1664 C C . GLY A 1 214 ? -12.891 -5.393 15.151 1.00 94.69 214 GLY A C 1
ATOM 1665 O O . GLY A 1 214 ? -13.298 -6.154 14.270 1.00 94.69 214 GLY A O 1
ATOM 1666 N N . HIS A 1 215 ? -12.766 -5.815 16.411 1.00 95.88 215 HIS A N 1
ATOM 1667 C CA . HIS A 1 215 ? -13.082 -7.167 16.874 1.00 95.88 215 HIS A CA 1
ATOM 1668 C C . HIS A 1 215 ? -14.602 -7.355 17.042 1.00 95.88 215 HIS A C 1
ATOM 1670 O O . HIS A 1 215 ? -15.136 -7.346 18.151 1.00 95.88 215 HIS A O 1
ATOM 1676 N N . ARG A 1 216 ? -15.336 -7.489 15.924 1.00 93.75 216 ARG A N 1
ATOM 1677 C CA . ARG A 1 216 ? -16.815 -7.484 15.930 1.00 93.75 216 ARG A CA 1
ATOM 1678 C C . ARG A 1 216 ? -17.498 -8.837 16.105 1.00 93.75 216 ARG A C 1
ATOM 1680 O O . ARG A 1 216 ? -18.668 -8.871 16.471 1.00 93.75 216 ARG A O 1
ATOM 1687 N N . LEU A 1 217 ? -16.809 -9.945 15.846 1.00 95.44 217 LEU A N 1
ATOM 1688 C CA . LEU A 1 217 ? -17.407 -11.284 15.891 1.00 95.44 217 LEU A CA 1
ATOM 1689 C C . LEU A 1 217 ? -16.956 -12.052 17.133 1.00 95.44 217 LEU A C 1
ATOM 1691 O O . LEU A 1 217 ? -16.359 -13.125 17.032 1.00 95.44 217 LEU A O 1
ATOM 1695 N N . ILE A 1 218 ? -17.229 -11.476 18.304 1.00 96.88 218 ILE A N 1
ATOM 1696 C CA . ILE A 1 218 ? -16.976 -12.120 19.593 1.00 96.88 218 ILE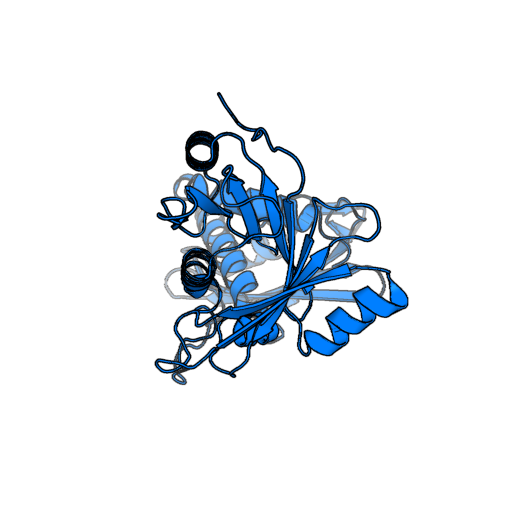 A CA 1
ATOM 1697 C C . ILE A 1 218 ? -18.192 -12.948 19.986 1.00 96.88 218 ILE A C 1
ATOM 1699 O O . ILE A 1 218 ? -19.316 -12.449 20.012 1.00 96.88 218 ILE A O 1
ATOM 1703 N N . ARG A 1 219 ? -17.963 -14.216 20.318 1.00 94.25 219 ARG A N 1
ATOM 1704 C CA . ARG A 1 219 ? -18.993 -15.123 20.827 1.00 94.25 219 ARG A CA 1
ATOM 1705 C C . ARG A 1 219 ? -18.502 -15.835 22.074 1.00 94.25 219 ARG A C 1
ATOM 1707 O O . ARG A 1 219 ? -17.310 -16.107 22.212 1.00 94.25 219 ARG A O 1
ATOM 1714 N N . GLN A 1 220 ? -19.437 -16.176 22.944 1.00 94.38 220 GLN A N 1
ATOM 1715 C CA . GLN A 1 220 ? -19.193 -17.079 24.055 1.00 94.38 220 GLN A CA 1
ATOM 1716 C C . GLN A 1 220 ? -19.706 -18.467 23.671 1.00 94.38 220 GLN A C 1
ATOM 1718 O O . GLN A 1 220 ? -20.858 -18.608 23.260 1.00 94.38 220 GLN A O 1
ATOM 1723 N N . VAL A 1 221 ? -18.840 -19.470 23.762 1.00 85.00 221 VAL A N 1
ATOM 1724 C CA . VAL A 1 221 ? -19.194 -20.882 23.606 1.00 85.00 221 VAL A CA 1
ATOM 1725 C C . VAL A 1 221 ? -18.825 -21.557 24.918 1.00 85.00 221 VAL A C 1
ATOM 1727 O O . VAL A 1 221 ? -17.657 -21.557 25.308 1.00 85.00 221 VAL A O 1
ATOM 1730 N N . ASP A 1 222 ? -19.836 -22.057 25.625 1.00 87.25 222 ASP A N 1
ATOM 1731 C CA . ASP A 1 222 ? -19.726 -22.519 27.010 1.00 87.25 222 ASP A CA 1
ATOM 1732 C C . ASP A 1 222 ? -19.134 -21.424 27.928 1.00 87.25 222 ASP A C 1
ATOM 1734 O O . ASP A 1 222 ? -19.717 -20.348 28.089 1.00 87.25 222 ASP A O 1
ATOM 1738 N N . GLU A 1 223 ? -17.959 -21.662 28.512 1.00 88.38 223 GLU A N 1
ATOM 1739 C CA . GLU A 1 223 ? -17.250 -20.714 29.386 1.00 88.38 223 GLU A CA 1
ATOM 1740 C C . GLU A 1 223 ? -16.113 -19.960 28.669 1.00 88.38 223 GLU A C 1
ATOM 1742 O O . GLU A 1 223 ? -15.422 -19.144 29.279 1.00 88.38 223 GLU A O 1
ATOM 1747 N N . ALA A 1 224 ? -15.900 -20.212 27.373 1.00 91.69 224 ALA A N 1
ATOM 1748 C CA . ALA A 1 224 ? -14.806 -19.629 26.603 1.00 91.69 224 ALA A CA 1
ATOM 1749 C C . ALA A 1 224 ? -15.302 -18.565 25.617 1.00 91.69 224 ALA A C 1
ATOM 1751 O O . ALA A 1 224 ? -16.299 -18.746 24.915 1.00 91.69 224 ALA A O 1
ATOM 1752 N N . TYR A 1 225 ? -14.556 -17.466 25.503 1.00 97.06 225 TYR A N 1
ATOM 1753 C CA . 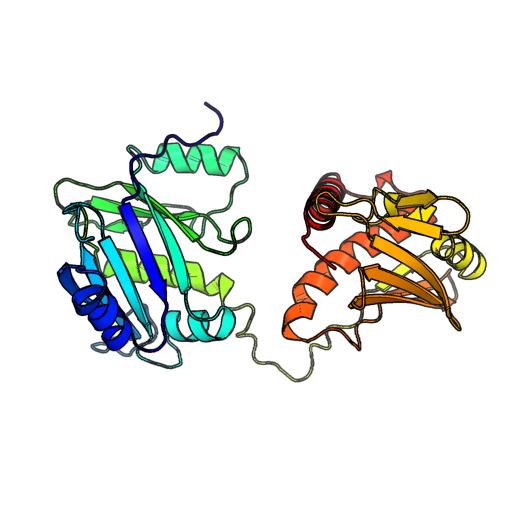TYR A 1 225 ? -14.780 -16.478 24.453 1.00 97.06 225 TYR A CA 1
ATOM 1754 C C . TYR A 1 225 ? -13.940 -16.811 23.225 1.00 97.06 225 TYR A C 1
ATOM 1756 O O . TYR A 1 225 ? -12.790 -17.242 23.328 1.00 97.06 225 TYR A O 1
ATOM 1764 N N . THR A 1 226 ? -14.516 -16.592 22.049 1.00 96.06 226 THR A N 1
ATOM 1765 C CA . THR A 1 226 ? -13.829 -16.764 20.769 1.00 96.06 226 THR A CA 1
ATOM 1766 C C . THR A 1 226 ? -14.088 -15.575 19.856 1.00 96.06 226 THR A C 1
ATOM 1768 O O . THR A 1 226 ? -15.169 -14.986 19.881 1.00 96.06 226 THR A O 1
ATOM 1771 N N . GLU A 1 227 ? -13.094 -15.234 19.041 1.00 96.50 227 GLU A N 1
ATOM 1772 C CA . GLU A 1 227 ? -13.250 -14.332 17.904 1.00 96.50 227 GLU A CA 1
ATOM 1773 C C . GLU A 1 227 ? -13.364 -15.154 16.619 1.00 96.50 227 GLU A C 1
ATOM 1775 O O . GLU A 1 227 ? -12.450 -15.905 16.272 1.00 96.50 227 GLU A O 1
ATOM 1780 N N . THR A 1 228 ? -14.470 -14.990 15.894 1.00 94.75 228 THR A N 1
ATOM 1781 C CA . THR A 1 228 ? -14.697 -15.689 14.623 1.00 94.75 228 THR A CA 1
ATOM 1782 C C . THR A 1 228 ? -13.952 -14.999 13.476 1.00 94.75 228 THR A C 1
ATOM 1784 O O . THR A 1 228 ? -14.133 -13.800 13.231 1.00 94.75 228 THR A O 1
ATOM 1787 N N . ARG A 1 229 ? -13.143 -15.757 12.726 1.00 92.62 229 ARG A N 1
ATOM 1788 C CA . ARG A 1 229 ? -12.369 -15.266 11.565 1.00 92.62 229 ARG A CA 1
ATOM 1789 C C . ARG A 1 229 ? -12.583 -16.150 10.336 1.00 92.62 229 ARG A C 1
ATOM 1791 O O . ARG A 1 229 ? -12.858 -17.338 10.470 1.00 92.62 229 ARG A O 1
ATOM 1798 N N . MET A 1 230 ? -12.396 -15.596 9.134 1.00 88.50 230 MET A N 1
ATOM 1799 C CA . MET A 1 230 ? -12.514 -16.352 7.874 1.00 88.50 230 MET A CA 1
ATOM 1800 C C . MET A 1 230 ? -11.548 -17.542 7.810 1.00 88.50 230 MET A C 1
ATOM 1802 O O . MET A 1 230 ? -11.876 -18.577 7.236 1.00 88.50 230 MET A O 1
ATOM 1806 N N . HIS A 1 231 ? -10.366 -17.413 8.420 1.00 87.31 231 HIS A N 1
ATOM 1807 C CA . HIS A 1 231 ? -9.312 -18.434 8.407 1.00 87.31 231 HIS A CA 1
ATOM 1808 C C . HIS A 1 231 ? -9.181 -19.186 9.741 1.00 87.31 231 HIS A C 1
ATOM 1810 O O . HIS A 1 231 ? -8.087 -19.609 10.131 1.00 87.31 231 HIS A O 1
ATOM 1816 N N . GLY A 1 232 ? -10.305 -19.366 10.435 1.00 89.38 232 GLY A N 1
ATOM 1817 C CA . GLY A 1 232 ? -10.412 -20.131 11.673 1.00 89.38 232 GLY A CA 1
ATOM 1818 C C . GLY A 1 232 ? -10.330 -19.264 12.925 1.00 89.38 232 GLY A C 1
ATOM 1819 O O . GLY A 1 232 ? -9.542 -18.320 12.995 1.00 89.38 232 GLY A O 1
ATOM 1820 N N . ASP A 1 233 ? -11.150 -19.630 13.902 1.00 93.19 233 ASP A N 1
ATOM 1821 C CA . ASP A 1 233 ? -11.408 -18.848 15.106 1.00 93.19 233 ASP A CA 1
ATOM 1822 C C . ASP A 1 233 ? -10.192 -18.726 16.025 1.00 93.19 233 ASP A C 1
ATOM 1824 O O . ASP A 1 233 ? -9.307 -19.585 16.051 1.00 93.19 233 ASP A O 1
ATOM 1828 N N . LEU A 1 234 ? -10.185 -17.654 16.816 1.00 95.06 234 LEU A N 1
ATOM 1829 C CA . LEU A 1 234 ? -9.220 -17.436 17.885 1.00 95.06 234 LEU A CA 1
ATOM 1830 C C . LEU A 1 234 ? -9.879 -17.612 19.246 1.00 95.06 234 LEU A C 1
ATOM 1832 O O . LEU A 1 234 ? -10.980 -17.112 19.473 1.00 95.06 234 LEU A O 1
ATOM 1836 N N . GLY A 1 235 ? -9.172 -18.242 20.180 1.00 96.19 235 GLY A N 1
ATOM 1837 C CA . GLY A 1 235 ? -9.531 -18.161 21.594 1.00 96.19 235 GLY A CA 1
ATOM 1838 C C . GLY A 1 235 ? -9.261 -16.753 22.122 1.00 96.19 235 GLY A C 1
ATOM 1839 O O . GLY A 1 235 ? -8.230 -16.170 21.791 1.00 96.19 235 GLY A O 1
ATOM 1840 N N . LEU A 1 236 ? -10.166 -16.220 22.940 1.00 97.38 236 LEU A N 1
ATOM 1841 C CA . LEU A 1 236 ? -10.038 -14.926 23.606 1.00 97.38 236 LEU A CA 1
ATOM 1842 C C . LEU A 1 236 ? -10.145 -15.119 25.121 1.00 97.38 236 LEU A C 1
ATOM 1844 O O . LEU A 1 236 ? -11.115 -15.682 25.626 1.00 97.38 236 LEU A O 1
ATOM 1848 N N . LYS A 1 237 ? -9.155 -14.617 25.856 1.00 97.00 237 LYS A N 1
ATOM 1849 C CA . LYS A 1 237 ? -9.194 -14.510 27.317 1.00 97.00 237 LYS A CA 1
ATOM 1850 C C . LYS A 1 237 ? -9.100 -13.053 27.737 1.00 97.00 237 LYS A C 1
ATOM 1852 O O . LYS A 1 237 ? -8.289 -12.309 27.193 1.00 97.00 237 LYS A O 1
ATOM 1857 N N . VAL A 1 238 ? -9.902 -12.682 28.726 1.00 96.94 238 VAL A N 1
ATOM 1858 C CA . VAL A 1 238 ? -9.843 -11.374 29.380 1.00 96.94 238 VAL A CA 1
ATOM 1859 C C . VAL A 1 238 ? -9.278 -11.575 30.776 1.00 96.94 238 VAL A C 1
ATOM 1861 O O . VAL A 1 238 ? -9.747 -12.437 31.516 1.00 96.94 238 VAL A O 1
ATOM 1864 N N . ILE A 1 239 ? -8.229 -10.828 31.099 1.00 96.50 239 ILE A N 1
ATOM 1865 C CA . ILE A 1 239 ? -7.520 -10.899 32.374 1.00 96.50 239 ILE A CA 1
ATOM 1866 C C . ILE A 1 239 ? -7.650 -9.532 33.033 1.00 96.50 239 ILE A C 1
ATOM 1868 O O . ILE A 1 239 ? -7.232 -8.525 32.456 1.00 96.50 239 ILE A O 1
ATOM 1872 N N . GLU A 1 240 ? -8.236 -9.500 34.223 1.00 95.50 240 GLU A N 1
ATOM 1873 C CA . GLU A 1 240 ? -8.203 -8.319 35.077 1.00 95.50 240 GLU A CA 1
ATOM 1874 C C . GLU A 1 240 ? -6.793 -8.159 35.648 1.00 95.50 240 GLU A C 1
ATOM 1876 O O . GLU A 1 240 ? -6.231 -9.089 36.224 1.00 95.50 240 GLU A O 1
ATOM 1881 N N . GLU A 1 241 ? -6.210 -6.983 35.447 1.00 90.56 241 GLU A N 1
ATOM 1882 C CA . GLU A 1 241 ? -4.877 -6.625 35.921 1.00 90.56 241 GLU A CA 1
ATOM 1883 C C . GLU A 1 241 ? -5.003 -5.432 36.871 1.00 90.56 241 GLU A C 1
ATOM 1885 O O . GLU A 1 241 ? -5.994 -4.698 36.852 1.00 90.56 241 GLU A O 1
ATOM 1890 N N . HIS A 1 242 ? -3.994 -5.192 37.708 1.00 84.81 242 HIS A N 1
ATOM 1891 C CA . HIS A 1 242 ? -4.052 -4.076 38.650 1.00 84.81 242 HIS A CA 1
ATOM 1892 C C . HIS A 1 242 ? -4.150 -2.728 37.910 1.00 84.81 242 HIS A C 1
ATOM 1894 O O . HIS A 1 242 ? -3.182 -2.268 37.304 1.00 84.81 242 HIS A O 1
ATOM 1900 N N . GLY A 1 243 ? -5.330 -2.100 37.957 1.00 85.19 243 GLY A N 1
ATOM 1901 C CA . GLY A 1 243 ? -5.602 -0.847 37.253 1.00 85.19 243 GLY A CA 1
ATOM 1902 C C . GLY A 1 243 ? -5.757 -1.007 35.738 1.00 85.19 243 GLY A C 1
ATOM 1903 O O . GLY A 1 243 ? -5.397 -0.091 35.001 1.00 85.19 243 GLY A O 1
ATOM 1904 N N . GLY A 1 244 ? -6.248 -2.149 35.243 1.00 94.94 244 GLY A N 1
ATOM 1905 C CA . GLY A 1 244 ? -6.486 -2.333 33.813 1.00 94.94 244 GLY A CA 1
ATOM 1906 C C . GLY A 1 244 ? -7.044 -3.696 33.406 1.00 94.94 244 GLY A C 1
ATOM 1907 O O . GLY A 1 244 ? -7.392 -4.536 34.228 1.00 94.94 244 GLY A O 1
ATOM 1908 N N . VAL A 1 245 ? -7.099 -3.924 32.096 1.00 97.69 245 VAL A N 1
ATOM 1909 C CA . VAL A 1 245 ? -7.546 -5.178 31.481 1.00 97.69 245 VAL A CA 1
ATOM 1910 C C . VAL A 1 245 ? -6.533 -5.645 30.441 1.00 97.69 245 VAL A C 1
ATOM 1912 O O . VAL A 1 245 ? -5.892 -4.836 29.769 1.00 97.69 245 VAL A O 1
ATOM 1915 N N . SER A 1 246 ? -6.356 -6.953 30.295 1.00 96.94 246 SER A N 1
ATOM 1916 C CA . SER A 1 246 ? -5.607 -7.542 29.186 1.00 96.94 246 SER A CA 1
ATOM 1917 C C . SER A 1 246 ? -6.481 -8.482 28.378 1.00 96.94 246 SER A C 1
ATOM 1919 O O . SER A 1 246 ? -7.041 -9.434 28.915 1.00 96.94 246 SER A O 1
ATOM 1921 N N . TYR A 1 247 ? -6.535 -8.246 27.074 1.00 97.00 247 TYR A N 1
ATOM 1922 C CA . TYR A 1 247 ? -7.135 -9.153 26.107 1.00 97.00 247 TYR A CA 1
ATOM 1923 C C . TYR A 1 247 ? -6.032 -10.016 25.508 1.00 97.00 247 TYR A C 1
ATOM 1925 O O . TYR A 1 247 ? -5.023 -9.499 25.022 1.00 97.00 247 TYR A O 1
ATOM 1933 N N . VAL A 1 248 ? -6.203 -11.333 25.565 1.00 96.31 248 VAL A N 1
ATOM 1934 C CA . VAL A 1 248 ? -5.245 -12.304 25.038 1.00 96.31 248 VAL A CA 1
ATOM 1935 C C . VAL A 1 248 ? -5.938 -13.150 23.985 1.00 96.31 248 VAL A C 1
ATOM 1937 O O . VAL A 1 248 ? -6.793 -13.974 24.313 1.00 96.31 248 VAL A O 1
ATOM 1940 N N . TRP A 1 249 ? -5.539 -12.961 22.731 1.00 95.75 249 TRP A N 1
ATOM 1941 C CA . TRP A 1 249 ? -5.927 -13.832 21.630 1.00 95.75 249 TRP A CA 1
ATOM 1942 C C . TRP A 1 249 ? -4.926 -14.974 21.494 1.00 95.75 249 TRP A C 1
ATOM 1944 O O . TRP A 1 249 ? -3.716 -14.768 21.620 1.00 95.75 249 TRP A O 1
ATOM 1954 N N . SER A 1 250 ? -5.420 -16.173 21.200 1.00 95.38 250 SER A N 1
ATOM 1955 C CA . SER A 1 250 ? -4.595 -17.371 21.035 1.00 95.38 250 SER A CA 1
ATOM 1956 C C . SER A 1 250 ? -5.078 -18.262 19.895 1.00 95.38 250 SER A C 1
ATOM 1958 O O . SER A 1 250 ? -6.284 -18.450 19.723 1.00 95.38 250 SER A O 1
ATOM 1960 N N . LYS A 1 251 ? -4.121 -18.856 19.177 1.00 92.62 251 LYS A N 1
ATOM 1961 C CA . LYS A 1 251 ? -4.318 -19.921 18.188 1.00 92.62 251 LYS A CA 1
ATOM 1962 C C . LYS A 1 251 ? -3.143 -20.875 18.292 1.00 92.62 251 LYS A C 1
ATOM 1964 O O . LYS A 1 251 ? -2.004 -20.420 18.196 1.00 92.62 251 LYS A O 1
ATOM 1969 N N . ASP A 1 252 ? -3.427 -22.156 18.489 1.00 90.25 252 ASP A N 1
ATOM 1970 C CA . ASP A 1 252 ? -2.402 -23.169 18.740 1.00 90.25 252 ASP A CA 1
ATOM 1971 C C . ASP A 1 252 ? -1.455 -22.700 19.871 1.00 90.25 252 ASP A C 1
ATOM 1973 O O . ASP A 1 252 ? -1.925 -22.303 20.942 1.00 90.25 252 ASP A O 1
ATOM 1977 N N . ASP A 1 253 ? -0.142 -22.673 19.633 1.00 88.81 253 ASP A N 1
ATOM 1978 C CA . ASP A 1 253 ? 0.856 -22.209 20.608 1.00 88.81 253 ASP A CA 1
ATOM 1979 C C . ASP A 1 253 ? 1.073 -20.685 20.608 1.00 88.81 253 ASP A C 1
ATOM 1981 O O . ASP A 1 253 ? 1.682 -20.130 21.528 1.00 88.81 253 ASP A O 1
ATOM 1985 N N . ALA A 1 254 ? 0.573 -19.980 19.593 1.00 88.12 254 ALA A N 1
ATOM 1986 C CA . ALA A 1 254 ? 0.797 -18.552 19.430 1.00 88.12 254 ALA A CA 1
ATOM 1987 C C . ALA A 1 254 ? -0.199 -17.722 20.261 1.00 88.12 254 ALA A C 1
ATOM 1989 O O . ALA A 1 254 ? -1.363 -18.091 20.456 1.00 88.12 254 ALA A O 1
ATOM 1990 N N . ARG A 1 255 ? 0.267 -16.570 20.766 1.00 92.38 255 ARG A N 1
ATOM 1991 C CA . ARG A 1 255 ? -0.525 -15.646 21.594 1.00 92.38 255 ARG A CA 1
ATOM 1992 C C . ARG A 1 255 ? -0.204 -14.192 21.263 1.00 92.38 255 ARG A C 1
ATOM 1994 O O . ARG A 1 255 ? 0.957 -13.852 21.054 1.00 92.38 255 ARG A O 1
ATOM 2001 N N . LYS A 1 256 ? -1.221 -13.329 21.274 1.00 90.50 256 LYS A N 1
ATOM 2002 C CA . LYS A 1 256 ? -1.080 -11.866 21.219 1.00 90.50 256 LYS A CA 1
ATOM 2003 C C . LYS A 1 256 ? -1.858 -11.231 22.359 1.00 90.50 256 LYS A C 1
ATOM 2005 O O . LYS A 1 256 ? -2.996 -11.614 22.617 1.00 90.50 256 LYS A O 1
ATOM 2010 N N . ARG A 1 257 ? -1.236 -10.262 23.027 1.00 91.62 257 ARG A N 1
ATOM 2011 C CA . ARG A 1 257 ? -1.797 -9.548 24.174 1.00 91.62 257 ARG A CA 1
ATOM 2012 C C . ARG A 1 257 ? -1.954 -8.070 23.838 1.00 91.62 257 ARG A C 1
ATOM 2014 O O . ARG A 1 257 ? -1.027 -7.467 23.309 1.00 91.62 257 ARG A O 1
ATOM 2021 N N . VAL A 1 258 ? -3.097 -7.499 24.200 1.00 92.75 258 VAL A N 1
ATOM 2022 C CA . VAL A 1 258 ? -3.322 -6.050 24.237 1.00 92.75 258 VAL A CA 1
ATOM 2023 C C . VAL A 1 258 ? -3.705 -5.685 25.661 1.00 92.75 258 VAL A C 1
ATOM 2025 O O . VAL A 1 258 ? -4.675 -6.223 26.197 1.00 92.75 258 VAL A O 1
ATOM 2028 N N . HIS A 1 259 ? -2.934 -4.797 26.283 1.00 95.12 259 HIS A N 1
ATOM 2029 C CA . HIS A 1 259 ? -3.195 -4.330 27.639 1.00 95.12 259 HIS A CA 1
ATOM 2030 C C . HIS A 1 259 ? -3.721 -2.895 27.619 1.00 95.12 259 HIS A C 1
ATOM 2032 O O . HIS A 1 259 ? -3.098 -2.009 27.036 1.00 95.12 259 HIS A O 1
ATOM 2038 N N . LEU A 1 260 ? -4.856 -2.665 28.276 1.00 97.38 260 LEU A N 1
ATOM 2039 C CA . LEU A 1 260 ? -5.385 -1.336 28.549 1.00 97.38 260 LEU A CA 1
ATOM 2040 C C . LEU A 1 260 ? -5.231 -1.030 30.033 1.00 97.38 260 LEU A C 1
ATOM 2042 O O . LEU A 1 260 ? -5.782 -1.734 30.877 1.00 97.38 260 LEU A O 1
ATOM 2046 N N . ARG A 1 261 ? -4.530 0.052 30.344 1.00 96.81 261 ARG A N 1
ATOM 2047 C CA . ARG A 1 261 ? -4.461 0.620 31.688 1.00 96.81 261 ARG A CA 1
ATOM 2048 C C . ARG A 1 261 ? -5.577 1.645 31.859 1.00 96.81 261 ARG A C 1
ATOM 2050 O O . ARG A 1 261 ? -5.787 2.465 30.971 1.00 96.81 261 ARG A O 1
ATOM 2057 N N . VAL A 1 262 ? -6.244 1.630 33.004 1.00 97.44 262 VAL A N 1
ATOM 2058 C CA . VAL A 1 262 ? -7.299 2.568 33.392 1.00 97.44 262 VAL A CA 1
ATOM 2059 C C . VAL A 1 262 ? -6.846 3.300 34.652 1.00 97.44 262 VAL A C 1
ATOM 2061 O O . VAL A 1 262 ? -6.689 2.698 35.711 1.00 97.44 262 VAL A O 1
ATOM 2064 N N . ALA A 1 263 ? -6.614 4.606 34.542 1.00 96.00 263 ALA A N 1
ATOM 2065 C CA . ALA A 1 263 ? -6.216 5.451 35.664 1.00 96.00 263 ALA A CA 1
ATOM 2066 C C . ALA A 1 263 ? -7.346 6.422 36.022 1.00 96.00 263 ALA A C 1
ATOM 2068 O O . ALA A 1 263 ? -7.823 7.157 35.160 1.00 96.00 263 ALA A O 1
ATOM 2069 N N . ALA A 1 264 ? -7.767 6.448 37.287 1.00 95.38 264 ALA A N 1
ATOM 2070 C CA . ALA A 1 264 ? -8.744 7.427 37.760 1.00 95.38 264 ALA A CA 1
ATOM 2071 C C . ALA A 1 264 ? -8.188 8.860 37.656 1.00 95.38 264 ALA A C 1
ATOM 2073 O O . ALA A 1 264 ? -7.005 9.101 37.908 1.00 95.38 264 ALA A O 1
ATOM 2074 N N . THR A 1 265 ? -9.048 9.814 37.302 1.00 94.25 265 THR A N 1
ATOM 2075 C CA . THR A 1 265 ? -8.743 11.251 37.273 1.00 94.25 265 THR A CA 1
ATOM 2076 C C . THR A 1 265 ? -9.791 12.024 38.081 1.00 94.25 265 THR A C 1
ATOM 2078 O O . THR A 1 265 ? -10.756 11.445 38.573 1.00 94.25 265 THR A O 1
ATOM 2081 N N . GLN A 1 266 ? -9.619 13.341 38.240 1.00 89.50 266 GLN A N 1
ATOM 2082 C CA . GLN A 1 266 ? -10.608 14.174 38.943 1.00 89.50 266 GLN A CA 1
ATOM 2083 C C . GLN A 1 266 ? -11.969 14.242 38.230 1.00 89.50 266 GLN A C 1
ATOM 2085 O O . GLN A 1 266 ? -12.973 14.498 38.885 1.00 89.50 266 GLN A O 1
ATOM 2090 N N . ALA A 1 267 ? -11.995 14.028 36.913 1.00 89.12 267 ALA A N 1
ATOM 2091 C CA . ALA A 1 267 ? -13.169 14.190 36.056 1.00 89.12 267 ALA A CA 1
ATOM 2092 C C . ALA A 1 267 ? -13.504 12.892 35.298 1.00 89.12 267 ALA A C 1
ATOM 2094 O O . ALA A 1 267 ? -13.902 12.944 34.148 1.00 89.12 267 ALA A O 1
ATOM 2095 N N . GLY A 1 268 ? -13.244 11.719 35.889 1.00 96.50 268 GLY A N 1
ATOM 2096 C CA . GLY A 1 268 ? -13.493 10.420 35.252 1.00 96.50 268 GLY A CA 1
ATOM 2097 C C . GLY A 1 268 ? -12.249 9.539 35.229 1.00 96.50 268 GLY A C 1
ATOM 2098 O O . GLY A 1 268 ? -11.662 9.255 36.277 1.00 96.50 268 GLY A O 1
ATOM 2099 N N . CYS A 1 269 ? -11.814 9.094 34.050 1.00 97.38 269 CYS A N 1
ATOM 2100 C CA . CYS A 1 269 ? -10.634 8.239 33.918 1.00 97.38 269 CYS A CA 1
ATOM 2101 C C . CYS A 1 269 ? -9.844 8.473 32.621 1.00 97.38 269 CYS A C 1
ATOM 2103 O O . CYS A 1 269 ? -10.314 9.093 31.670 1.00 97.38 269 CYS A O 1
ATOM 2105 N N . LEU A 1 270 ? -8.611 7.972 32.601 1.00 97.56 270 LEU A N 1
ATOM 2106 C CA . LEU A 1 270 ? -7.749 7.907 31.430 1.00 97.56 270 LEU A CA 1
ATOM 2107 C C . LEU A 1 270 ? -7.520 6.436 31.081 1.00 97.56 270 LEU A C 1
ATOM 2109 O O . LEU A 1 270 ? -6.928 5.697 31.872 1.00 97.56 270 LEU A O 1
ATOM 2113 N N . VAL A 1 271 ? -7.949 6.025 29.889 1.00 97.81 271 VAL A N 1
ATOM 2114 C CA . VAL A 1 271 ? -7.676 4.689 29.346 1.00 97.81 271 VAL A CA 1
ATOM 2115 C C . VAL A 1 271 ? -6.482 4.785 28.407 1.00 97.81 271 VAL A C 1
ATOM 2117 O O . VAL A 1 271 ? -6.456 5.636 27.526 1.00 97.81 271 VAL A O 1
ATOM 2120 N N . THR A 1 272 ? -5.467 3.946 28.601 1.00 96.81 272 THR A N 1
ATOM 2121 C CA . THR A 1 272 ? -4.212 3.946 27.834 1.00 96.81 272 THR A CA 1
ATOM 2122 C C . THR A 1 272 ? -3.927 2.547 27.300 1.00 96.81 272 THR A C 1
ATOM 2124 O O . THR A 1 272 ? -3.835 1.615 28.098 1.00 96.81 272 THR A O 1
ATOM 2127 N N . ALA A 1 273 ? -3.721 2.387 25.993 1.00 95.56 273 ALA A N 1
ATOM 2128 C CA . ALA A 1 273 ? -3.276 1.111 25.433 1.00 95.56 273 ALA A CA 1
ATOM 2129 C C . ALA A 1 273 ? -1.749 0.988 25.513 1.00 95.56 273 ALA A C 1
ATOM 2131 O O . ALA A 1 273 ? -1.023 1.783 24.924 1.00 95.56 273 ALA A O 1
ATOM 2132 N N . VAL A 1 274 ? -1.260 0.004 26.263 1.00 92.50 274 VAL A N 1
ATOM 2133 C CA . VAL A 1 274 ? 0.166 -0.186 26.553 1.00 92.50 274 VAL A CA 1
ATOM 2134 C C . VAL A 1 274 ? 0.837 -0.957 25.417 1.00 92.50 274 VAL A C 1
ATOM 2136 O O . VAL A 1 274 ? 0.435 -2.077 25.108 1.00 92.50 274 VAL A O 1
ATOM 2139 N N . LEU A 1 275 ? 1.868 -0.361 24.808 1.00 86.88 275 LEU A N 1
ATOM 2140 C CA . LEU A 1 275 ? 2.560 -0.891 23.625 1.00 86.88 275 LEU A CA 1
ATOM 2141 C C . LEU A 1 275 ? 4.019 -1.292 23.885 1.00 86.88 275 LEU A C 1
ATOM 2143 O O . LEU A 1 275 ? 4.819 -1.360 22.949 1.00 86.88 275 LEU A O 1
ATOM 2147 N N . ASP A 1 276 ? 4.380 -1.549 25.141 1.00 78.75 276 ASP A N 1
ATOM 2148 C CA . ASP A 1 276 ? 5.765 -1.821 25.546 1.00 78.75 276 ASP A CA 1
ATOM 2149 C C . ASP A 1 276 ? 6.366 -3.018 24.785 1.00 78.75 276 ASP A C 1
ATOM 2151 O O . ASP A 1 276 ? 7.507 -2.935 24.326 1.00 78.75 276 ASP A O 1
ATOM 2155 N N . ASP A 1 277 ? 5.555 -4.050 24.527 1.00 74.75 277 ASP A N 1
ATOM 2156 C CA . ASP A 1 277 ? 5.944 -5.279 23.820 1.00 74.75 277 ASP A CA 1
ATOM 2157 C C . ASP A 1 277 ? 5.790 -5.206 22.284 1.00 74.75 277 ASP A C 1
ATOM 2159 O O . ASP A 1 277 ? 6.070 -6.180 21.582 1.00 74.75 277 ASP A O 1
ATOM 2163 N N . VAL A 1 278 ? 5.329 -4.076 21.727 1.00 72.94 278 VAL A N 1
ATOM 2164 C CA . VAL A 1 278 ? 5.146 -3.919 20.273 1.00 72.94 278 VAL A CA 1
ATOM 2165 C C . VAL A 1 278 ? 6.444 -3.404 19.630 1.00 72.94 278 VAL A C 1
ATOM 2167 O O . VAL A 1 278 ? 6.927 -2.337 20.037 1.00 72.94 278 VAL A O 1
ATOM 2170 N N . PRO A 1 279 ? 7.002 -4.099 18.615 1.00 69.62 279 PRO A N 1
ATOM 2171 C CA . PRO A 1 279 ? 8.181 -3.648 17.871 1.00 69.62 279 PRO A CA 1
ATOM 2172 C C . PRO A 1 279 ? 7.993 -2.252 17.269 1.00 69.62 279 PRO A C 1
ATOM 2174 O O . PRO A 1 279 ? 6.912 -1.926 16.782 1.00 69.62 279 PRO A O 1
ATOM 2177 N N . ARG A 1 280 ? 9.030 -1.403 17.323 1.00 64.00 280 ARG A N 1
ATOM 2178 C CA . ARG A 1 280 ? 8.937 0.025 16.949 1.00 64.00 280 ARG A CA 1
ATOM 2179 C C . ARG A 1 280 ? 8.494 0.248 15.503 1.00 64.00 280 ARG A C 1
ATOM 2181 O O . ARG A 1 280 ? 7.716 1.159 15.250 1.00 64.00 280 ARG A O 1
ATOM 2188 N N . ASP A 1 281 ? 8.955 -0.597 14.598 1.00 59.44 281 ASP A N 1
ATOM 2189 C CA . ASP A 1 281 ? 8.602 -0.648 13.178 1.00 59.44 281 ASP A CA 1
ATOM 2190 C C . ASP A 1 281 ? 7.119 -0.984 12.939 1.00 59.44 281 ASP A C 1
ATOM 2192 O O . ASP A 1 281 ? 6.515 -0.483 11.995 1.00 59.44 281 ASP A O 1
ATOM 2196 N N . ALA A 1 282 ? 6.492 -1.747 13.840 1.00 65.31 282 ALA A N 1
ATOM 2197 C CA . ALA A 1 282 ? 5.063 -2.060 13.793 1.00 65.31 282 ALA A CA 1
ATOM 2198 C C . ALA A 1 282 ? 4.175 -1.035 14.533 1.00 65.31 282 ALA A C 1
ATOM 2200 O O . ALA A 1 282 ? 2.947 -1.081 14.409 1.00 65.31 282 ALA A O 1
ATOM 2201 N N . ARG A 1 283 ? 4.757 -0.110 15.316 1.00 76.69 283 ARG A N 1
ATOM 2202 C CA . ARG A 1 283 ? 3.990 0.773 16.218 1.00 76.69 283 ARG A CA 1
ATOM 2203 C C . ARG A 1 283 ? 3.103 1.767 15.491 1.00 76.69 283 ARG A C 1
ATOM 2205 O O . ARG A 1 283 ? 2.000 1.987 15.968 1.00 76.69 283 ARG A O 1
ATOM 2212 N N . ALA A 1 284 ? 3.533 2.346 14.371 1.00 72.06 284 ALA A N 1
ATOM 2213 C CA . ALA A 1 284 ? 2.773 3.413 13.712 1.00 72.06 284 ALA A CA 1
ATOM 2214 C C . ALA A 1 284 ? 1.344 2.967 13.344 1.00 72.06 284 ALA A C 1
ATOM 2216 O O . ALA A 1 284 ? 0.368 3.607 13.732 1.00 72.06 284 ALA A O 1
ATOM 2217 N N . HIS A 1 285 ? 1.219 1.807 12.692 1.00 72.12 285 HIS A N 1
ATOM 2218 C CA . HIS A 1 285 ? -0.079 1.249 12.306 1.00 72.12 285 HIS A CA 1
ATOM 2219 C C . HIS A 1 285 ? -0.926 0.831 13.521 1.00 72.12 285 HIS A C 1
ATOM 2221 O O . HIS A 1 285 ? -2.131 1.072 13.566 1.00 72.12 285 HIS A O 1
ATOM 2227 N N . VAL A 1 286 ? -0.294 0.235 14.540 1.00 83.69 286 VAL A N 1
ATOM 2228 C CA . VAL A 1 286 ? -0.979 -0.180 15.776 1.00 83.69 286 VAL A CA 1
ATOM 2229 C C . VAL A 1 286 ? -1.485 1.032 16.568 1.00 83.69 286 VAL A C 1
ATOM 2231 O O . VAL A 1 286 ? -2.607 1.008 17.070 1.00 83.69 286 VAL A O 1
ATOM 2234 N N . VAL A 1 287 ? -0.695 2.105 16.650 1.00 87.38 287 VAL A N 1
ATOM 2235 C CA . VAL A 1 287 ? -1.071 3.364 17.309 1.00 87.38 287 VAL A CA 1
ATOM 2236 C C . VAL A 1 287 ? -2.257 4.002 16.599 1.00 87.38 287 VAL A C 1
ATOM 2238 O O . VAL A 1 287 ? -3.200 4.417 17.270 1.00 87.38 287 VAL A O 1
ATOM 2241 N N . GLU A 1 288 ? -2.254 4.050 15.266 1.00 86.62 288 GLU A N 1
ATOM 2242 C CA . GLU A 1 288 ? -3.371 4.600 14.493 1.00 86.62 288 GLU A CA 1
ATOM 2243 C C . GLU A 1 288 ? -4.678 3.840 14.765 1.00 86.62 288 GLU A C 1
ATOM 2245 O O . GLU A 1 288 ? -5.709 4.459 15.046 1.00 86.62 288 GLU A O 1
ATOM 2250 N N . ALA A 1 289 ? -4.630 2.504 14.731 1.00 89.38 289 ALA A N 1
ATOM 2251 C CA . ALA A 1 289 ? -5.791 1.664 14.998 1.00 89.38 289 ALA A CA 1
ATOM 2252 C C . ALA A 1 289 ? -6.323 1.854 16.425 1.00 89.38 289 ALA A C 1
ATOM 2254 O O . ALA A 1 289 ? -7.496 2.177 16.608 1.00 89.38 289 ALA A O 1
ATOM 2255 N N . LEU A 1 290 ? -5.452 1.748 17.432 1.00 93.62 290 LEU A N 1
ATOM 2256 C CA . LEU A 1 290 ? -5.840 1.896 18.836 1.00 93.62 290 LEU A CA 1
ATOM 2257 C C . LEU A 1 290 ? -6.325 3.310 19.166 1.00 93.62 290 LEU A C 1
ATOM 2259 O O . LEU A 1 290 ? -7.230 3.462 19.977 1.00 93.62 290 LEU A O 1
ATOM 2263 N N . THR A 1 291 ? -5.774 4.347 18.531 1.00 94.56 291 THR A N 1
ATOM 2264 C CA . THR A 1 291 ? -6.253 5.727 18.718 1.00 94.56 291 THR A CA 1
ATOM 2265 C C . THR A 1 291 ? -7.702 5.870 18.255 1.00 94.56 291 THR A C 1
ATOM 2267 O O . THR A 1 291 ? -8.516 6.476 18.954 1.00 94.56 291 THR A O 1
ATOM 2270 N N . LEU A 1 292 ? -8.046 5.287 17.101 1.00 95.12 292 LEU A N 1
ATOM 2271 C CA . LEU A 1 292 ? -9.421 5.276 16.604 1.00 95.12 292 LEU A CA 1
ATOM 2272 C C . LEU A 1 292 ? -10.350 4.485 17.535 1.00 95.12 292 LEU A C 1
ATOM 2274 O O . LEU A 1 292 ? -11.410 4.987 17.903 1.00 95.12 292 LEU A O 1
ATOM 2278 N N . GLU A 1 293 ? -9.957 3.276 17.937 1.00 97.69 293 GLU A N 1
ATOM 2279 C CA . GLU A 1 293 ? -10.770 2.436 18.823 1.00 97.69 293 GLU A CA 1
ATOM 2280 C C . GLU A 1 293 ? -10.998 3.103 20.185 1.00 97.69 293 GLU A C 1
ATOM 2282 O O . GLU A 1 293 ? -12.130 3.165 20.658 1.00 97.69 293 GLU A O 1
ATOM 2287 N N . LEU A 1 294 ? -9.963 3.694 20.788 1.00 97.94 294 LEU A N 1
ATOM 2288 C CA . LEU A 1 294 ? -10.080 4.423 22.054 1.00 97.94 294 LEU A CA 1
ATOM 2289 C C . LEU A 1 294 ? -10.973 5.666 21.928 1.00 97.94 294 LEU A C 1
ATOM 2291 O O . LEU A 1 294 ? -11.780 5.929 22.818 1.00 97.94 294 LEU A O 1
ATOM 2295 N N . LYS A 1 295 ? -10.907 6.405 20.812 1.00 97.19 295 LYS A N 1
ATOM 2296 C CA . LYS A 1 295 ? -11.846 7.507 20.538 1.00 97.19 295 LYS A CA 1
ATOM 2297 C C . LYS A 1 295 ? -13.299 7.016 20.555 1.00 97.19 295 LYS A C 1
ATOM 2299 O O . LYS A 1 295 ? -14.159 7.656 21.159 1.00 97.19 295 LYS A O 1
ATOM 2304 N N . ILE A 1 296 ? -13.571 5.881 19.911 1.00 98.06 296 ILE A N 1
ATOM 2305 C CA . ILE A 1 296 ? -14.914 5.292 19.859 1.00 98.06 296 ILE A CA 1
ATOM 2306 C C . ILE A 1 296 ? -15.317 4.742 21.233 1.00 98.06 296 ILE A C 1
ATOM 2308 O O . ILE A 1 296 ? -16.461 4.934 21.637 1.00 98.06 296 ILE A O 1
ATOM 2312 N N . LEU A 1 297 ? -14.393 4.138 21.988 1.00 98.38 297 LEU A N 1
ATOM 2313 C CA . LEU A 1 297 ? -14.623 3.709 23.371 1.00 98.38 297 LEU A CA 1
ATOM 2314 C C . LEU A 1 297 ? -15.105 4.873 24.238 1.00 98.38 297 LEU A C 1
ATOM 2316 O O . LEU A 1 297 ? -16.120 4.729 24.915 1.00 98.38 297 LEU A O 1
ATOM 2320 N N . GLY A 1 298 ? -14.418 6.019 24.190 1.00 97.81 298 GLY A N 1
ATOM 2321 C CA . GLY A 1 298 ? -14.822 7.218 24.929 1.00 97.81 298 GLY A CA 1
ATOM 2322 C C . GLY A 1 298 ? -16.248 7.645 24.579 1.00 97.81 298 GLY A C 1
ATOM 2323 O O . GLY A 1 298 ? -17.093 7.770 25.462 1.00 97.81 298 GLY A O 1
ATOM 2324 N N . ALA A 1 299 ? -16.557 7.741 23.283 1.00 97.69 299 ALA A N 1
ATOM 2325 C CA . ALA A 1 299 ? -17.899 8.088 22.819 1.00 97.69 299 ALA A CA 1
ATOM 2326 C C . ALA A 1 299 ? -18.971 7.062 23.235 1.00 97.69 299 ALA A C 1
ATOM 2328 O O . ALA A 1 299 ? -20.094 7.449 23.554 1.00 97.69 299 ALA A O 1
ATOM 2329 N N . VAL A 1 300 ? -18.652 5.764 23.248 1.00 97.88 300 VAL A N 1
ATOM 2330 C CA . VAL A 1 300 ? -19.568 4.705 23.702 1.00 97.88 300 VAL A CA 1
ATOM 2331 C C . VAL A 1 300 ? -19.816 4.798 25.207 1.00 97.88 300 VAL A C 1
ATOM 2333 O O . VAL A 1 300 ? -20.970 4.706 25.623 1.00 97.88 300 VAL A O 1
ATOM 2336 N N . MET A 1 301 ? -18.768 4.998 26.011 1.00 97.81 301 MET A N 1
ATOM 2337 C CA . MET A 1 301 ? -18.881 5.104 27.470 1.00 97.81 301 MET A CA 1
ATOM 2338 C C . MET A 1 301 ? -19.669 6.341 27.897 1.00 97.81 301 MET A C 1
ATOM 2340 O O . MET A 1 301 ? -20.507 6.263 28.788 1.00 97.81 301 MET A O 1
ATOM 2344 N N . GLU A 1 302 ? -19.468 7.465 27.216 1.00 97.25 302 GLU A N 1
ATOM 2345 C CA . GLU A 1 302 ? -20.159 8.723 27.510 1.00 97.25 302 GLU A CA 1
ATOM 2346 C C . GLU A 1 302 ? -21.551 8.809 26.866 1.00 97.25 302 GLU A C 1
ATOM 2348 O O . GLU A 1 302 ? -22.226 9.830 26.980 1.00 97.25 302 GLU A O 1
ATOM 2353 N N . SER A 1 303 ? -21.997 7.759 26.163 1.00 96.56 303 SER A N 1
ATOM 2354 C CA . SER A 1 303 ? -23.258 7.752 25.406 1.00 96.56 303 SER A CA 1
ATOM 2355 C C . SER A 1 303 ? -23.356 8.888 24.371 1.00 96.56 303 SER A C 1
ATOM 2357 O O . SER A 1 303 ? -24.424 9.451 24.138 1.00 96.56 303 SER A O 1
ATOM 2359 N N . ARG A 1 304 ? -22.230 9.218 23.724 1.00 95.81 304 ARG A N 1
ATOM 2360 C CA . ARG A 1 304 ? -22.080 10.263 22.694 1.00 95.81 304 ARG A CA 1
ATOM 2361 C C . ARG A 1 304 ? -21.679 9.688 21.334 1.00 95.81 304 ARG A C 1
ATOM 2363 O O . ARG A 1 304 ? -20.878 10.293 20.624 1.00 95.81 304 ARG A O 1
ATOM 2370 N N . THR A 1 305 ? -22.206 8.530 20.936 1.00 92.50 305 THR A N 1
ATOM 2371 C CA . THR A 1 305 ? -21.836 7.879 19.660 1.00 92.50 305 THR A CA 1
ATOM 2372 C C . THR A 1 305 ? -22.104 8.748 18.431 1.00 92.50 305 THR A C 1
ATOM 2374 O O . THR A 1 305 ? -21.370 8.646 17.453 1.00 92.50 305 THR A O 1
ATOM 2377 N N . ASP A 1 306 ? -23.074 9.661 18.509 1.00 92.44 306 ASP A N 1
ATOM 2378 C CA . ASP A 1 306 ? -23.400 10.619 17.442 1.00 92.44 306 ASP A CA 1
ATOM 2379 C C . ASP A 1 306 ? -22.274 11.642 17.186 1.00 92.44 306 ASP A C 1
ATOM 2381 O O . ASP A 1 306 ? -22.256 12.305 16.152 1.00 92.44 306 ASP A O 1
ATOM 2385 N N . SER A 1 307 ? -21.313 11.768 18.112 1.00 91.88 307 SER A N 1
ATOM 2386 C CA . SER A 1 307 ? -20.109 12.595 17.940 1.00 91.88 307 SER A CA 1
ATOM 2387 C C . SER A 1 307 ? -19.015 11.923 17.101 1.00 91.88 307 SER A C 1
ATOM 2389 O O . SER A 1 307 ? -18.071 12.588 16.667 1.00 91.88 307 SER A O 1
ATOM 2391 N N . VAL A 1 308 ? -19.119 10.611 16.860 1.00 93.19 308 VAL A N 1
ATOM 2392 C CA . VAL A 1 308 ? -18.175 9.867 16.022 1.00 93.19 308 VAL A CA 1
ATOM 2393 C C . VAL A 1 308 ? -18.546 10.086 14.559 1.00 93.19 308 VAL A C 1
ATOM 2395 O O . VAL A 1 308 ? -19.681 9.849 14.148 1.00 93.19 308 VAL A O 1
ATOM 2398 N N . SER A 1 309 ? -17.580 10.538 13.757 1.00 94.38 309 SER A N 1
ATOM 2399 C CA . SER A 1 309 ? -17.822 10.827 12.345 1.00 94.38 309 SER A CA 1
ATOM 2400 C C . SER A 1 309 ? -18.153 9.559 11.551 1.00 94.38 309 SER A C 1
ATOM 2402 O O . SER A 1 309 ? -17.694 8.462 11.876 1.00 94.38 309 SER A O 1
ATOM 2404 N N . GLN A 1 310 ? -18.898 9.705 10.452 1.00 89.38 310 GLN A N 1
ATOM 2405 C CA . GLN A 1 310 ? -19.145 8.594 9.528 1.00 89.38 310 GLN A CA 1
ATOM 2406 C C . GLN A 1 310 ? -17.829 7.986 9.007 1.00 89.38 310 GLN A C 1
ATOM 2408 O O . GLN A 1 310 ? -17.697 6.766 8.946 1.00 89.38 310 GLN A O 1
ATOM 2413 N N . GLN A 1 311 ? -16.832 8.825 8.712 1.00 86.38 311 GLN A N 1
ATOM 2414 C CA . GLN A 1 311 ? -15.515 8.384 8.250 1.00 86.38 311 GLN A CA 1
ATOM 2415 C C . GLN A 1 311 ? -14.791 7.513 9.291 1.00 86.38 311 GLN A C 1
ATOM 2417 O O . GLN A 1 311 ? -14.141 6.531 8.936 1.00 86.38 311 GLN A O 1
ATOM 2422 N N . ASP A 1 312 ? -14.910 7.835 10.580 1.00 89.62 312 ASP A N 1
ATOM 2423 C CA . ASP A 1 312 ? -14.332 7.024 11.656 1.00 89.62 312 ASP A CA 1
ATOM 2424 C C . ASP A 1 312 ? -15.010 5.649 11.754 1.00 89.62 312 ASP A C 1
ATOM 2426 O O . ASP A 1 312 ? -14.332 4.632 11.917 1.00 89.62 312 ASP A O 1
ATOM 2430 N N . TRP A 1 313 ? -16.335 5.589 11.580 1.00 90.50 313 TRP A N 1
ATOM 2431 C CA . TRP A 1 313 ? -17.074 4.323 11.529 1.00 90.50 313 TRP A CA 1
ATOM 2432 C C . TRP A 1 313 ? -16.714 3.469 10.310 1.00 90.50 313 TRP A C 1
ATOM 2434 O O . TRP A 1 313 ? -16.611 2.241 10.420 1.00 90.50 313 TRP A O 1
ATOM 2444 N N . GLU A 1 314 ? -16.501 4.098 9.155 1.00 87.56 314 GLU A N 1
ATOM 2445 C CA . GLU A 1 314 ? -16.029 3.434 7.938 1.00 87.56 314 GLU A CA 1
ATOM 2446 C C . GLU A 1 314 ? -14.618 2.866 8.137 1.00 87.56 314 GLU A C 1
ATOM 2448 O O . GLU A 1 314 ? -14.389 1.692 7.837 1.00 87.56 314 GLU A O 1
ATOM 2453 N N . ARG A 1 315 ? -13.701 3.631 8.747 1.00 86.75 315 ARG A N 1
ATOM 2454 C CA . ARG A 1 315 ? -12.351 3.156 9.103 1.00 86.75 315 ARG A CA 1
ATOM 2455 C C . ARG A 1 315 ? -12.391 1.983 10.081 1.00 86.75 315 ARG A C 1
ATOM 2457 O O . ARG A 1 315 ? -11.731 0.976 9.840 1.00 86.75 315 ARG A O 1
ATOM 2464 N N . LEU A 1 316 ? -13.214 2.053 11.131 1.00 92.50 316 LEU A N 1
ATOM 2465 C CA . LEU A 1 316 ? -13.384 0.939 12.072 1.00 92.50 316 LEU A CA 1
ATOM 2466 C C . LEU A 1 316 ? -13.946 -0.310 11.371 1.00 92.50 316 LEU A C 1
ATOM 2468 O O . LEU A 1 316 ? -13.555 -1.437 11.672 1.00 92.50 316 LEU A O 1
ATOM 2472 N N . THR A 1 317 ? -14.853 -0.121 10.410 1.00 89.06 317 THR A N 1
ATOM 2473 C CA . THR A 1 317 ? -15.413 -1.217 9.606 1.00 89.06 317 THR A CA 1
ATOM 2474 C C . THR A 1 317 ? -14.362 -1.834 8.678 1.00 89.06 317 THR A C 1
ATOM 2476 O O . THR A 1 317 ? -14.309 -3.058 8.554 1.00 89.06 317 THR A O 1
ATOM 2479 N N . ALA A 1 318 ? -13.478 -1.028 8.086 1.00 82.00 318 ALA A N 1
ATOM 2480 C CA . ALA A 1 318 ? -12.341 -1.524 7.314 1.00 82.00 318 ALA A CA 1
ATOM 2481 C C . ALA A 1 318 ? -11.359 -2.324 8.191 1.00 82.00 318 ALA A C 1
ATOM 2483 O O . ALA A 1 318 ? -10.939 -3.415 7.802 1.00 82.00 318 ALA A O 1
ATOM 2484 N N . TYR A 1 319 ? -11.060 -1.848 9.405 1.00 89.19 319 TYR A N 1
ATOM 2485 C CA . TYR A 1 319 ? -10.245 -2.593 10.373 1.00 89.19 319 TYR A CA 1
ATOM 2486 C C . TYR A 1 319 ? -10.890 -3.912 10.782 1.00 89.19 319 TYR A C 1
ATOM 2488 O O . TYR A 1 319 ? -10.203 -4.931 10.843 1.00 89.19 319 TYR A O 1
ATOM 2496 N N . HIS A 1 320 ? -12.209 -3.928 10.986 1.00 92.81 320 HIS A N 1
ATOM 2497 C CA . HIS A 1 320 ? -12.930 -5.171 11.223 1.00 92.81 320 HIS A CA 1
ATOM 2498 C C . HIS A 1 320 ? -12.726 -6.179 10.086 1.00 92.81 320 HIS A C 1
ATOM 2500 O O . HIS A 1 320 ? -12.383 -7.331 10.352 1.00 92.81 320 HIS A O 1
ATOM 2506 N N . LEU A 1 321 ? -12.893 -5.756 8.830 1.00 85.94 321 LEU A N 1
ATOM 2507 C CA . LEU A 1 321 ? -12.706 -6.640 7.680 1.00 85.94 321 LEU A CA 1
ATOM 2508 C C . LEU A 1 321 ? -11.272 -7.189 7.619 1.00 85.94 321 LEU A C 1
ATOM 2510 O O . LEU A 1 321 ? -11.089 -8.390 7.426 1.00 85.94 321 LEU A O 1
ATOM 2514 N N . ALA A 1 322 ? -10.272 -6.338 7.866 1.00 86.19 322 ALA A N 1
ATOM 2515 C CA . ALA A 1 322 ? -8.867 -6.735 7.902 1.00 86.19 322 ALA A CA 1
ATOM 2516 C C . ALA A 1 322 ? -8.563 -7.749 9.022 1.00 86.19 322 ALA A C 1
ATOM 2518 O O . ALA A 1 322 ? -7.836 -8.716 8.797 1.00 86.19 322 ALA A O 1
ATOM 2519 N N . ILE A 1 323 ? -9.133 -7.569 10.220 1.00 89.19 323 ILE A N 1
ATOM 2520 C CA . ILE A 1 323 ? -9.016 -8.530 11.330 1.00 89.19 323 ILE A CA 1
ATOM 2521 C C . ILE A 1 323 ? -9.711 -9.848 10.969 1.00 89.19 323 ILE A C 1
ATOM 2523 O O . ILE A 1 323 ? -9.139 -10.922 11.156 1.00 89.19 323 ILE A O 1
ATOM 2527 N N . HIS A 1 324 ? -10.922 -9.777 10.415 1.00 90.75 324 HIS A N 1
ATOM 2528 C CA . HIS A 1 324 ? -11.725 -10.948 10.073 1.00 90.75 324 HIS A CA 1
ATOM 2529 C C . HIS A 1 324 ? -11.086 -11.804 8.963 1.00 90.75 324 HIS A C 1
ATOM 2531 O O . HIS A 1 324 ? -11.188 -13.030 9.007 1.00 90.75 324 HIS A O 1
ATOM 2537 N N . GLN A 1 325 ? -10.389 -11.179 8.009 1.00 86.19 325 GLN A N 1
ATOM 2538 C CA . GLN A 1 325 ? -9.655 -11.835 6.917 1.00 86.19 325 GLN A CA 1
ATOM 2539 C C . GLN A 1 325 ? -8.217 -12.237 7.280 1.00 86.19 325 GLN A C 1
ATOM 2541 O O . GLN A 1 325 ? -7.521 -12.835 6.461 1.00 86.19 325 GLN A O 1
ATOM 2546 N N . ARG A 1 326 ? -7.724 -11.917 8.483 1.00 84.12 326 ARG A N 1
ATOM 2547 C CA . ARG A 1 326 ? -6.331 -12.202 8.846 1.00 84.12 326 ARG A CA 1
ATOM 2548 C C . ARG A 1 326 ? -6.086 -13.708 8.970 1.00 84.12 326 ARG A C 1
ATOM 2550 O O . ARG A 1 326 ? -6.790 -14.411 9.696 1.00 84.12 326 ARG A O 1
ATOM 2557 N N . VAL A 1 327 ? -5.035 -14.193 8.310 1.00 81.69 327 VAL A N 1
ATOM 2558 C CA . VAL A 1 327 ? -4.524 -15.558 8.490 1.00 81.69 327 VAL A CA 1
ATOM 2559 C C . VAL A 1 327 ? -3.661 -15.604 9.753 1.00 81.69 327 VAL A C 1
ATOM 2561 O O . VAL A 1 327 ? -2.686 -14.866 9.870 1.00 81.69 327 VAL A O 1
ATOM 2564 N N . GLY A 1 328 ? -4.012 -16.476 10.700 1.00 83.50 328 GLY A N 1
ATOM 2565 C CA . GLY A 1 328 ? -3.306 -16.586 11.981 1.00 83.50 328 GLY A CA 1
ATOM 2566 C C . GLY A 1 328 ? -3.706 -15.503 12.992 1.00 83.50 328 GLY A C 1
ATOM 2567 O O . GLY A 1 328 ? -4.862 -15.073 13.023 1.00 83.50 328 GLY A O 1
ATOM 2568 N N . LEU A 1 329 ? -2.754 -15.115 13.848 1.00 79.94 329 LEU A N 1
ATOM 2569 C CA . LEU A 1 329 ? -2.927 -14.155 14.950 1.00 79.94 329 LEU A CA 1
ATOM 2570 C C . LEU A 1 329 ? -2.747 -12.699 14.511 1.00 79.94 329 LEU A C 1
ATOM 2572 O O . LEU A 1 329 ? -1.623 -12.309 14.128 1.00 79.94 329 LEU A O 1
#

Secondary structure (DSSP, 8-state):
--SS----SEEEEEEE-S-HHHHHHHHHHTT--EEEEEEEE--SSSPTT--SEEEEEEE-TT-SS-EEEEEEESSTTSHHHHHHHHH-SEEEEEEEE-S-HHHHHHHHHHTT--BSSSS-EE-TTT--EEEEEPSTTTSSEEEEEE-BTTB-TT---HHHHHHHHHTTGGGTTTS-S---TT---PPPEEEESS-HHHHHHHHH-GGGGGGTSS---EEEETTEEEE--TT--EEEEEEEETTEEEEEEEETTEEEEEEEEEEEETTEEEEEEE-TTS-HHHHHHHHHHHHHHHHHHHHHHTT-GGGS-HHHHHHHHHHHHHHHT-S--

Foldseek 3Di:
DADDDDWADWQEWEKQAADLPVVVCCCCVPQVWAWDDWDFAALDPDPVPDGQKIWTWTHHNPDPRYTYIYMYTPDCPRLSVLCCVLQNIDTQEIETEDQDVVVVLVNCVVVVFDWLDSAWDADPPQRKTKTWTDCVVPVHIYMYIYGGPSQGRSRDDSRNVSVRSVSCVVVSVVPPPPPPVPPPPFFAKDDALAALVLLAVCQQDCCNCLQQALQNQWDDDPNWIWGAAPQDIWTWDWDDDDQWIKIWTDDDPDIDIWIWGWAGDPRHIMIGTDCPVPDPSRVVVVSVRVNLSNVSSRCVSNVNNVPQDPVSVVVRPVSNNCVRHDHHD

Sequence (329 aa):
MSLPLKLGPLDHYTLIVEDARATARFHEEVLGFRPSRIQKVNAGTAPTGGFDMLNHVLRLPDSEERVVVITEGLTEESIFSRYLQQYGPGVHHIAYEVANIEDSLALLRAGGVRTTASEPHRDPLTGLLQIFVSREPTGYFIELIERSPKASSGVFTNENMAALANTMTSYLESTDREVTAAEKHENPSVAIDVSAEEVLPFLLNPLNLPRWTGHRLIRQVDEAYTETRMHGDLGLKVIEEHGGVSYVWSKDDARKRVHLRVAATQAGCLVTAVLDDVPRDARAHVVEALTLELKILGAVMESRTDSVSQQDWERLTAYHLAIHQRVGL

pLDDT: mean 90.27, std 12.21, range [28.61, 98.56]

Radius of gyration: 24.74 Å; chains: 1; bounding box: 50×40×70 Å